Protein AF-0000000084432806 (afdb_homodimer)

Nearest PDB structures (foldseek):
  7f36-assembly1_D  TM=8.758E-01  e=1.138E-11  Salmonella enterica subsp. enterica serovar Typhimurium str. LT2
  6gtq-assembly2_B  TM=8.661E-01  e=9.251E-10  Escherichia coli
  6g96-assembly1_B  TM=8.766E-01  e=1.642E-09  Salmonella enterica subsp. enterica serovar Typhimurium
  7ak8-assembly1_B  TM=8.356E-01  e=1.120E-09  Salmonella enterica subsp. enterica serovar Typhimurium
  7ak8-assembly1_A  TM=8.455E-01  e=6.261E-09  Salmonella enterica subsp. enterica serovar Typhimurium

Organism: NCBI:txid230361

Foldseek 3Di:
DVQVVLLVAKDKDWDDPPDDLPPFDQPDPVQSCCVVPPQHVCVVVVNWTKMFIDDPNDGFKMWIKDKDKDACVLQPDPPPDPDRMFTAMEGEDIGGGNVCPPVCNRVSVVVVVVVVVVVVCVVDPHQFYAYDVVPVPAQCRVPPVGHRRRRPDPDD/DVQVVLLVAKDKDWDDPPDDLPPFDQPDPVQSCCVVPPQHVCVVVVNWTKMFIDDPNDGFKMWIKDWDKDACVLQPDDPPDPDRMFTAMEGEDIGGGNVCPPVCNRVSVVVVVVVVVVVVCVVDPHQFYHYDVVPVPPQCRVPPVRDRRPRPDPDD

pLDDT: mean 79.5, std 22.63, range [20.7, 98.44]

Solvent-accessible surface area (backbone atoms only — not comparable to full-atom values): 17040 Å² total; per-residue (Å²): 119,72,50,63,56,44,72,75,59,50,46,78,40,73,66,54,94,80,61,82,59,82,84,53,47,48,85,43,67,70,58,40,47,33,61,74,67,39,39,64,58,36,31,74,62,16,50,25,25,43,34,37,30,31,46,95,94,33,62,48,28,37,37,24,29,19,29,20,56,43,50,41,85,54,27,81,61,84,67,82,54,95,53,59,64,42,16,13,34,26,41,64,43,61,50,46,18,50,91,53,58,95,57,57,49,64,60,54,50,50,52,51,48,52,51,52,50,55,59,50,29,73,69,24,4,36,40,37,46,42,50,40,74,86,27,79,55,70,43,58,13,58,27,75,102,22,75,40,52,62,66,78,74,77,74,125,118,73,50,63,56,43,72,75,60,48,47,78,41,73,66,54,93,81,61,82,60,80,85,53,46,47,83,43,68,71,59,42,47,33,60,74,67,40,40,64,57,36,30,75,62,16,50,26,25,40,35,36,29,29,45,94,93,32,64,49,28,37,37,24,27,19,29,20,56,43,50,40,84,50,23,80,63,86,68,83,56,94,54,59,63,44,18,13,34,26,40,64,44,58,48,47,18,51,91,54,59,93,59,58,49,64,60,54,51,49,52,51,49,52,51,53,50,54,58,50,29,72,68,24,4,36,41,41,59,43,59,40,74,84,28,80,59,68,67,58,27,67,40,66,106,26,78,45,60,66,65,77,75,77,75,125

Sequence (312 aa):
MPIEKIKNEYTIDKLDEKSNLDDFSCGLDDMDEFLKHDALNQQNEKLSVTYLVKYNNEIIGFFSLLSDKIELKDIEDEYDLPYSVCPAMKIGRFAVNNKYRSLGLGNLLLDNICYQIKKISEIHGIRFITVDAYCNVRGFYYKNEFKHFKVRNKKNMPIEKIKNEYTIDKLDEKSNLDDFSCGLDDMDEFLKHDALNQQNEKLSVTYLVKYNNEIIGFFSLLSDKIELKDIEDEYDLPYSVCPAMKIGRFAVNNKYRSLGLGNLLLDNICYQIKKISEIHGIRFITVDAYCNVRGFYYKNEFKHFKVRNKKN

Secondary structure (DSSP, 8-state):
-HHHHHHHH-EEEE--TT---TT---S-HHHHHIIIIIHHHHHHTTS-EEEEEEETTEEEEEEEEEEEEEEGGGS-S----S-SEEEEEEEEEEEE-GGGTTSSHHHHHHHHHHHHHHHHTTTSB--EEEE-TTS-S------SSS----------/-HHHHHHHH-EEEE--TT---TT---S-HHHHHIIIIIHHHHHHTTS-EEEEEEETTEEEEEEEEEEEEEEGGGS-S----S-SEEEEEEEEEEEE-GGGTTSSHHHHHHHHHHHHHHHHTTTSB--EEEE-TTS-S------SSS----------

Structure (mmCIF, N/CA/C/O backbone):
data_AF-0000000084432806-model_v1
#
loop_
_entity.id
_entity.type
_entity.pdbx_description
1 polymer 'Acetyltransferase GNAT family'
#
loop_
_atom_site.group_PDB
_atom_site.id
_atom_site.type_symbol
_atom_site.label_atom_id
_atom_site.label_alt_id
_atom_site.label_comp_id
_atom_site.label_asym_id
_atom_site.label_entity_id
_atom_site.label_seq_id
_atom_site.pdbx_PDB_ins_code
_atom_site.Cartn_x
_atom_site.Cartn_y
_atom_site.Cartn_z
_atom_site.occupancy
_atom_site.B_iso_or_equiv
_atom_site.auth_seq_id
_atom_site.auth_comp_id
_atom_site.auth_asym_id
_atom_site.auth_atom_id
_atom_site.pdbx_PDB_model_num
ATOM 1 N N . MET A 1 1 ? -11.617 -33.5 -0.097 1 57 1 MET A N 1
ATOM 2 C CA . MET A 1 1 ? -10.766 -33.938 1.004 1 57 1 MET A CA 1
ATOM 3 C C . MET A 1 1 ? -9.484 -33.125 1.061 1 57 1 MET A C 1
ATOM 5 O O . MET A 1 1 ? -9.07 -32.688 2.135 1 57 1 MET A O 1
ATOM 9 N N . PRO A 1 2 ? -8.602 -33.031 -0.056 1 74.81 2 PRO A N 1
ATOM 10 C CA . PRO A 1 2 ? -7.242 -32.5 0.028 1 74.81 2 PRO A CA 1
ATOM 11 C C . PRO A 1 2 ? -7.215 -30.984 0.252 1 74.81 2 PRO A C 1
ATOM 13 O O . PRO A 1 2 ? -6.395 -30.5 1.031 1 74.81 2 PRO A O 1
ATOM 16 N N . ILE A 1 3 ? -8.312 -30.391 -0.021 1 80.88 3 ILE A N 1
ATOM 17 C CA . ILE A 1 3 ? -8.273 -28.938 0.039 1 80.88 3 ILE A CA 1
ATOM 18 C C . ILE A 1 3 ? -8.508 -28.469 1.476 1 80.88 3 ILE A C 1
ATOM 20 O O . ILE A 1 3 ? -7.926 -27.469 1.913 1 80.88 3 ILE A O 1
ATOM 24 N N . GLU A 1 4 ? -9.289 -29.203 2.195 1 83.12 4 GLU A N 1
ATOM 25 C CA . GLU A 1 4 ? -9.562 -28.859 3.586 1 83.12 4 GLU A CA 1
ATOM 26 C C . GLU A 1 4 ? -8.312 -28.969 4.445 1 83.12 4 GLU A C 1
ATOM 28 O O . GLU A 1 4 ? -8.078 -28.141 5.332 1 83.12 4 GLU A O 1
ATOM 33 N N . LYS A 1 5 ? -7.602 -30.016 4.164 1 85.44 5 LYS A N 1
ATOM 34 C CA . LYS A 1 5 ? -6.352 -30.188 4.902 1 85.44 5 LYS A CA 1
ATOM 35 C C . LYS A 1 5 ? -5.355 -29.078 4.57 1 85.44 5 LYS A C 1
ATOM 37 O O . LYS A 1 5 ? -4.688 -28.562 5.461 1 85.44 5 LYS A O 1
ATOM 42 N N . ILE A 1 6 ? -5.328 -28.766 3.336 1 88.81 6 ILE A N 1
ATOM 43 C CA . ILE A 1 6 ? -4.426 -27.719 2.893 1 88.81 6 ILE A CA 1
ATOM 44 C C . ILE A 1 6 ? -4.82 -26.391 3.545 1 88.81 6 ILE A C 1
ATOM 46 O O . ILE A 1 6 ? -3.963 -25.656 4.047 1 88.81 6 ILE A O 1
ATOM 50 N N . LYS A 1 7 ? -6.109 -26.141 3.611 1 86.88 7 LYS A N 1
ATOM 51 C CA . LYS A 1 7 ? -6.656 -24.891 4.137 1 86.88 7 LYS A CA 1
ATOM 52 C C . LYS A 1 7 ? -6.18 -24.641 5.566 1 86.88 7 LYS A C 1
ATOM 54 O O . LYS A 1 7 ? -5.93 -23.5 5.953 1 86.88 7 LYS A O 1
ATOM 59 N N . ASN A 1 8 ? -5.918 -25.656 6.234 1 89.56 8 ASN A N 1
ATOM 60 C CA . ASN A 1 8 ? -5.621 -25.516 7.656 1 89.56 8 ASN A CA 1
ATOM 61 C C . ASN A 1 8 ? -4.125 -25.625 7.93 1 89.56 8 ASN A C 1
ATOM 63 O O . ASN A 1 8 ? -3.672 -25.344 9.039 1 89.56 8 ASN A O 1
ATOM 67 N N . GLU A 1 9 ? -3.359 -25.938 6.902 1 92.19 9 GLU A N 1
ATOM 68 C CA . GLU A 1 9 ? -1.969 -26.266 7.207 1 92.19 9 GLU A CA 1
ATOM 69 C C . GLU A 1 9 ? -1.009 -25.469 6.332 1 92.19 9 GLU A C 1
ATOM 71 O O . GLU A 1 9 ? 0.201 -25.469 6.562 1 92.19 9 GLU A O 1
ATOM 76 N N . TYR A 1 10 ? -1.477 -24.797 5.363 1 93.44 10 TYR A N 1
ATOM 77 C CA . TYR A 1 10 ? -0.552 -24.094 4.484 1 93.44 10 TYR A CA 1
ATOM 78 C C . TYR A 1 10 ? 0.046 -22.875 5.188 1 93.44 10 TYR A C 1
ATOM 80 O O . TYR A 1 10 ? -0.507 -22.391 6.176 1 93.44 10 TYR A O 1
ATOM 88 N N . THR A 1 11 ? 1.208 -22.469 4.777 1 95.38 11 THR A N 1
ATOM 89 C CA . THR A 1 11 ? 1.895 -21.281 5.273 1 95.38 11 THR A CA 1
ATOM 90 C C . THR A 1 11 ? 2.215 -20.328 4.125 1 95.38 11 THR A C 1
ATOM 92 O O . THR A 1 11 ? 2.248 -20.734 2.963 1 95.38 11 THR A O 1
ATOM 95 N N . ILE A 1 12 ? 2.365 -19.094 4.406 1 96.19 12 ILE A N 1
ATOM 96 C CA . ILE A 1 12 ? 2.74 -18.062 3.445 1 96.19 12 ILE A CA 1
ATOM 97 C C . ILE A 1 12 ? 4.047 -17.406 3.879 1 96.19 12 ILE A C 1
ATOM 99 O O . ILE A 1 12 ? 4.145 -16.875 4.988 1 96.19 12 ILE A O 1
ATOM 103 N N . ASP A 1 13 ? 5.023 -17.469 2.959 1 96.62 13 ASP A N 1
ATOM 104 C CA . ASP A 1 13 ? 6.336 -16.891 3.244 1 96.62 13 ASP A CA 1
ATOM 105 C C . ASP A 1 13 ? 6.754 -15.914 2.15 1 96.62 13 ASP A C 1
ATOM 107 O O . ASP A 1 13 ? 6.531 -16.172 0.965 1 96.62 13 ASP A O 1
ATOM 111 N N . LYS A 1 14 ? 7.398 -14.883 2.625 1 97.88 14 LYS A N 1
ATOM 112 C CA . LYS A 1 14 ? 7.977 -13.945 1.666 1 97.88 14 LYS A CA 1
ATOM 113 C C . LYS A 1 14 ? 9.133 -14.586 0.898 1 97.88 14 LYS A C 1
ATOM 115 O O . LYS A 1 14 ? 9.961 -15.281 1.485 1 97.88 14 LYS A O 1
ATOM 120 N N . LEU A 1 15 ? 9.141 -14.375 -0.378 1 98.44 15 LEU A N 1
ATOM 121 C CA . LEU A 1 15 ? 10.234 -14.852 -1.219 1 98.44 15 LEU A CA 1
ATOM 122 C C . LEU A 1 15 ? 11.562 -14.273 -0.757 1 98.44 15 LEU A C 1
ATOM 124 O O . LEU A 1 15 ? 11.648 -13.086 -0.432 1 98.44 15 LEU A O 1
ATOM 128 N N . ASP A 1 16 ? 12.531 -15.125 -0.66 1 97.44 16 ASP A N 1
ATOM 129 C CA . ASP A 1 16 ? 13.867 -14.656 -0.319 1 97.44 16 ASP A CA 1
ATOM 130 C C . ASP A 1 16 ? 14.938 -15.422 -1.096 1 97.44 16 ASP A C 1
ATOM 132 O O . ASP A 1 16 ? 14.609 -16.266 -1.932 1 97.44 16 ASP A O 1
ATOM 136 N N . GLU A 1 17 ? 16.141 -15.086 -0.901 1 95.69 17 GLU A N 1
ATOM 137 C CA . GLU A 1 17 ? 17.266 -15.641 -1.656 1 95.69 17 GLU A CA 1
ATOM 138 C C . GLU A 1 17 ? 17.422 -17.141 -1.382 1 95.69 17 GLU A C 1
ATOM 140 O O . GLU A 1 17 ? 17.984 -17.859 -2.201 1 95.69 17 GLU A O 1
ATOM 145 N N . LYS A 1 18 ? 16.938 -17.641 -0.326 1 94.69 18 LYS A N 1
ATOM 146 C CA . LYS A 1 18 ? 17.109 -19.031 0.083 1 94.69 18 LYS A CA 1
ATOM 147 C C . LYS A 1 18 ? 15.953 -19.906 -0.389 1 94.69 18 LYS A C 1
ATOM 149 O O . LYS A 1 18 ? 15.992 -21.125 -0.244 1 94.69 18 LYS A O 1
ATOM 154 N N . SER A 1 19 ? 14.953 -19.281 -0.909 1 95.94 19 SER A N 1
ATOM 155 C CA . SER A 1 19 ? 13.781 -20.031 -1.358 1 95.94 19 SER A CA 1
ATOM 156 C C . SER A 1 19 ? 14.141 -20.984 -2.494 1 95.94 19 SER A C 1
ATOM 158 O O . SER A 1 19 ? 14.797 -20.578 -3.463 1 95.94 19 SER A O 1
ATOM 160 N N . ASN A 1 20 ? 13.844 -22.234 -2.361 1 94.56 20 ASN A N 1
ATOM 161 C CA . ASN A 1 20 ? 14.039 -23.219 -3.422 1 94.56 20 ASN A CA 1
ATOM 162 C C . ASN A 1 20 ? 12.844 -23.281 -4.371 1 94.56 20 ASN A C 1
ATOM 164 O O . ASN A 1 20 ? 11.805 -23.828 -4.027 1 94.56 20 ASN A O 1
ATOM 168 N N . LEU A 1 21 ? 13.008 -22.797 -5.551 1 96.81 21 LEU A N 1
ATOM 169 C CA . LEU A 1 21 ? 11.906 -22.625 -6.492 1 96.81 21 LEU A CA 1
ATOM 170 C C . LEU A 1 21 ? 11.961 -23.672 -7.59 1 96.81 21 LEU A C 1
ATOM 172 O O . LEU A 1 21 ? 11.109 -23.688 -8.484 1 96.81 21 LEU A O 1
ATOM 176 N N . ASP A 1 22 ? 12.883 -24.594 -7.535 1 92.5 22 ASP A N 1
ATOM 177 C CA . ASP A 1 22 ? 13.188 -25.5 -8.633 1 92.5 22 ASP A CA 1
ATOM 178 C C . ASP A 1 22 ? 12.016 -26.438 -8.922 1 92.5 22 ASP A C 1
ATOM 180 O O . ASP A 1 22 ? 11.719 -26.734 -10.078 1 92.5 22 ASP A O 1
ATOM 184 N N . ASP A 1 23 ? 11.336 -26.828 -7.906 1 94.06 23 ASP A N 1
ATOM 185 C CA . ASP A 1 23 ? 10.305 -27.844 -8.062 1 94.06 23 ASP A CA 1
ATOM 186 C C . ASP A 1 23 ? 8.953 -27.234 -8.398 1 94.06 23 ASP A C 1
ATOM 188 O O . ASP A 1 23 ? 7.98 -27.938 -8.641 1 94.06 23 ASP A O 1
ATOM 192 N N . PHE A 1 24 ? 8.891 -25.969 -8.391 1 96.5 24 PHE A N 1
ATOM 193 C CA . PHE A 1 24 ? 7.613 -25.312 -8.664 1 96.5 24 PHE A CA 1
ATOM 194 C C . PHE A 1 24 ? 7.398 -25.156 -10.164 1 96.5 24 PHE A C 1
ATOM 196 O O . PHE A 1 24 ? 8.305 -24.766 -10.891 1 96.5 24 PHE A O 1
ATOM 203 N N . SER A 1 25 ? 6.18 -25.5 -10.586 1 95.62 25 SER A N 1
ATOM 204 C CA . SER A 1 25 ? 5.707 -25.188 -11.93 1 95.62 25 SER A CA 1
ATOM 205 C C . SER A 1 25 ? 4.188 -25.047 -11.961 1 95.62 25 SER A C 1
ATOM 207 O O . SER A 1 25 ? 3.475 -25.875 -11.391 1 95.62 25 SER A O 1
ATOM 209 N N . CYS A 1 26 ? 3.715 -23.969 -12.555 1 93.06 26 CYS A N 1
ATOM 210 C CA . CYS A 1 26 ? 2.273 -23.797 -12.688 1 93.06 26 CYS A CA 1
ATOM 211 C C . CYS A 1 26 ? 1.812 -24.125 -14.102 1 93.06 26 CYS A C 1
ATOM 213 O O . CYS A 1 26 ? 0.624 -24.016 -14.414 1 93.06 26 CYS A O 1
ATOM 215 N N . GLY A 1 27 ? 2.711 -24.453 -14.984 1 91.25 27 GLY A N 1
ATOM 216 C CA . GLY A 1 27 ? 2.355 -24.844 -16.328 1 91.25 27 GLY A CA 1
ATOM 217 C C . GLY A 1 27 ? 2.383 -23.688 -17.312 1 91.25 27 GLY A C 1
ATOM 218 O O . GLY A 1 27 ? 2.188 -23.891 -18.516 1 91.25 27 GLY A O 1
ATOM 219 N N . LEU A 1 28 ? 2.527 -22.469 -16.891 1 89 28 LEU A N 1
ATOM 220 C CA . LEU A 1 28 ? 2.68 -21.297 -17.734 1 89 28 LEU A CA 1
ATOM 221 C C . LEU A 1 28 ? 4.117 -20.781 -17.703 1 89 28 LEU A C 1
ATOM 223 O O . LEU A 1 28 ? 4.617 -20.375 -16.656 1 89 28 LEU A O 1
ATOM 227 N N . ASP A 1 29 ? 4.75 -20.766 -18.875 1 91.69 29 ASP A N 1
ATOM 228 C CA . ASP A 1 29 ? 6.172 -20.453 -18.984 1 91.69 29 ASP A CA 1
ATOM 229 C C . ASP A 1 29 ? 6.465 -19.062 -18.422 1 91.69 29 ASP A C 1
ATOM 231 O O . ASP A 1 29 ? 7.434 -18.875 -17.672 1 91.69 29 ASP A O 1
ATOM 235 N N . ASP A 1 30 ? 5.652 -18.094 -18.781 1 91.19 30 ASP A N 1
ATOM 236 C CA . ASP A 1 30 ? 5.887 -16.719 -18.359 1 91.19 30 ASP A CA 1
ATOM 237 C C . ASP A 1 30 ? 5.828 -16.609 -16.828 1 91.19 30 ASP A C 1
ATOM 239 O O . ASP A 1 30 ? 6.645 -15.906 -16.234 1 91.19 30 ASP A O 1
ATOM 243 N N . MET A 1 31 ? 4.961 -17.328 -16.219 1 92.44 31 MET A N 1
ATOM 244 C CA . MET A 1 31 ? 4.797 -17.281 -14.766 1 92.44 31 MET A CA 1
ATOM 245 C C . MET A 1 31 ? 5.934 -18.016 -14.062 1 92.44 31 MET A C 1
ATOM 247 O O . MET A 1 31 ? 6.457 -17.547 -13.055 1 92.44 31 MET A O 1
ATOM 251 N N . ASP A 1 32 ? 6.207 -19.141 -14.68 1 95.19 32 ASP A N 1
ATOM 252 C CA . ASP A 1 32 ? 7.316 -19.906 -14.109 1 95.19 32 ASP A CA 1
ATOM 253 C C . ASP A 1 32 ? 8.625 -19.125 -14.203 1 95.19 32 ASP A C 1
ATOM 255 O O . ASP A 1 32 ? 9.398 -19.078 -13.242 1 95.19 32 ASP A O 1
ATOM 259 N N . GLU A 1 33 ? 8.828 -18.547 -15.352 1 95.44 33 GLU A N 1
ATOM 260 C CA . GLU A 1 33 ? 10.039 -17.75 -15.555 1 95.44 33 GLU A CA 1
ATOM 261 C C . GLU A 1 33 ? 10.055 -16.531 -14.633 1 95.44 33 GLU A C 1
ATOM 263 O O . GLU A 1 33 ? 11.109 -16.172 -14.094 1 95.44 33 GLU A O 1
ATOM 268 N N . PHE A 1 34 ? 8.945 -15.914 -14.469 1 95.12 34 PHE A N 1
ATOM 269 C CA . PHE A 1 34 ? 8.844 -14.781 -13.555 1 95.12 34 PHE A CA 1
ATOM 270 C C . PHE A 1 34 ? 9.305 -15.172 -12.156 1 95.12 34 PHE A C 1
ATOM 272 O O . PHE A 1 34 ? 10.172 -14.516 -11.57 1 95.12 34 PHE A O 1
ATOM 279 N N . LEU A 1 35 ? 8.703 -16.203 -11.625 1 97.06 35 LEU A N 1
ATOM 280 C CA . LEU A 1 35 ? 8.992 -16.609 -10.25 1 97.06 35 LEU A CA 1
ATOM 281 C C 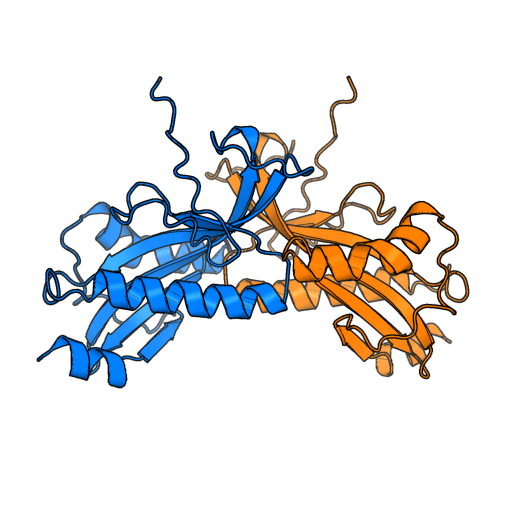. LEU A 1 35 ? 10.477 -16.938 -10.078 1 97.06 35 LEU A C 1
ATOM 283 O O . LEU A 1 35 ? 11.109 -16.5 -9.125 1 97.06 35 LEU A O 1
ATOM 287 N N . LYS A 1 36 ? 11.039 -17.641 -11.047 1 97 36 LYS A N 1
ATOM 288 C CA . LYS A 1 36 ? 12.391 -18.203 -10.914 1 97 36 LYS A CA 1
ATOM 289 C C . LYS A 1 36 ? 13.445 -17.141 -11.227 1 97 36 LYS A C 1
ATOM 291 O O . LYS A 1 36 ? 14.539 -17.156 -10.648 1 97 36 LYS A O 1
ATOM 296 N N . HIS A 1 37 ? 13.078 -16.125 -12.039 1 96.38 37 HIS A N 1
ATOM 297 C CA . HIS A 1 37 ? 14.156 -15.289 -12.547 1 96.38 37 HIS A CA 1
ATOM 298 C C . HIS A 1 37 ? 13.883 -13.812 -12.281 1 96.38 37 HIS A C 1
ATOM 300 O O . HIS A 1 37 ? 14.812 -13.016 -12.156 1 96.38 37 HIS A O 1
ATOM 306 N N . ASP A 1 38 ? 12.656 -13.406 -12.172 1 96.69 38 ASP A N 1
ATOM 307 C CA . ASP A 1 38 ? 12.352 -11.977 -12.164 1 96.69 38 ASP A CA 1
ATOM 308 C C . ASP A 1 38 ? 11.844 -11.539 -10.789 1 96.69 38 ASP A C 1
ATOM 310 O O . ASP A 1 38 ? 12.086 -10.406 -10.367 1 96.69 38 ASP A O 1
ATOM 314 N N . ALA A 1 39 ? 11.164 -12.422 -10.062 1 97.56 39 ALA A N 1
ATOM 315 C CA . ALA A 1 39 ? 10.398 -12.07 -8.875 1 97.56 39 ALA A CA 1
ATOM 316 C C . ALA A 1 39 ? 11.297 -11.453 -7.805 1 97.56 39 ALA A C 1
ATOM 318 O O . ALA A 1 39 ? 10.977 -10.398 -7.246 1 97.56 39 ALA A O 1
ATOM 319 N N . LEU A 1 40 ? 12.414 -12.117 -7.52 1 97.88 40 LEU A N 1
ATOM 320 C CA . LEU A 1 40 ? 13.305 -11.633 -6.465 1 97.88 40 LEU A CA 1
ATOM 321 C C . LEU A 1 40 ? 13.898 -10.281 -6.832 1 97.88 40 LEU A C 1
ATOM 323 O O . LEU A 1 40 ? 14.008 -9.391 -5.984 1 97.88 40 LEU A O 1
ATOM 327 N N . ASN A 1 41 ? 14.305 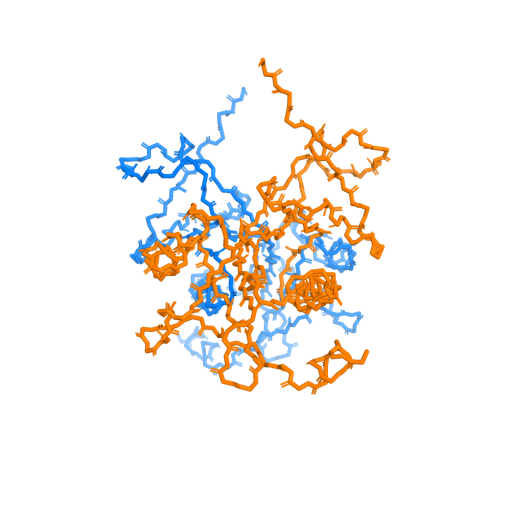-10.148 -8.094 1 96.06 41 ASN A N 1
ATOM 328 C CA . ASN A 1 41 ? 14.852 -8.883 -8.555 1 96.06 41 ASN A CA 1
ATOM 329 C C . ASN A 1 41 ? 13.828 -7.758 -8.453 1 96.06 41 ASN A C 1
ATOM 331 O O . ASN A 1 41 ? 14.141 -6.664 -7.977 1 96.06 41 ASN A O 1
ATOM 335 N N . GLN A 1 42 ? 12.594 -8.023 -8.922 1 95.19 42 GLN A N 1
ATOM 336 C CA . GLN A 1 42 ? 11.531 -7.023 -8.828 1 95.19 42 GLN A CA 1
ATOM 337 C C . GLN A 1 42 ? 11.25 -6.66 -7.371 1 95.19 42 GLN A C 1
ATOM 339 O O . GLN A 1 42 ? 10.984 -5.5 -7.055 1 95.19 42 GLN A O 1
ATOM 344 N N . GLN A 1 43 ? 11.305 -7.652 -6.488 1 97.12 43 GLN A N 1
ATOM 345 C CA . GLN A 1 43 ? 11.117 -7.434 -5.059 1 97.12 43 GLN A CA 1
ATOM 346 C C . GLN A 1 43 ? 12.219 -6.531 -4.496 1 97.12 43 GLN A C 1
ATOM 348 O O . GLN A 1 43 ? 11.938 -5.602 -3.736 1 97.12 43 GLN A O 1
ATOM 353 N N . ASN A 1 44 ? 13.438 -6.77 -4.902 1 94.38 44 ASN A N 1
ATOM 354 C CA . ASN A 1 44 ? 14.57 -5.969 -4.449 1 94.38 44 ASN A CA 1
ATOM 355 C C . ASN A 1 44 ? 14.477 -4.527 -4.945 1 94.38 44 ASN A C 1
ATOM 357 O O . ASN A 1 44 ? 14.938 -3.604 -4.273 1 94.38 44 ASN A O 1
ATOM 361 N N . GLU A 1 45 ? 13.891 -4.383 -6.09 1 91 45 GLU A N 1
ATOM 362 C CA . GLU A 1 45 ? 13.695 -3.053 -6.656 1 91 45 GLU A CA 1
ATOM 363 C C . GLU A 1 45 ? 12.422 -2.408 -6.125 1 91 45 GLU A C 1
ATOM 365 O O . GLU A 1 45 ? 12.031 -1.326 -6.57 1 91 45 GLU A O 1
ATOM 370 N N . LYS A 1 46 ? 11.688 -3.057 -5.273 1 93.94 46 LYS A N 1
ATOM 371 C CA . LYS A 1 46 ? 10.484 -2.57 -4.598 1 93.94 46 LYS A CA 1
ATOM 372 C C . LYS A 1 46 ? 9.336 -2.389 -5.582 1 93.94 46 LYS A C 1
ATOM 374 O O . LYS A 1 46 ? 8.461 -1.549 -5.367 1 93.94 46 LYS A O 1
ATOM 379 N N . LEU A 1 47 ? 9.414 -3.166 -6.656 1 93.31 47 LEU A N 1
ATOM 380 C CA . LEU A 1 47 ? 8.352 -3.111 -7.66 1 93.31 47 LEU A CA 1
ATOM 381 C C . LEU A 1 47 ? 7.18 -4.004 -7.262 1 93.31 47 LEU A C 1
ATOM 383 O O . LEU A 1 47 ? 6.023 -3.664 -7.512 1 93.31 47 LEU A O 1
ATOM 387 N N . SER A 1 48 ? 7.48 -5.051 -6.68 1 95.94 48 SER A N 1
ATOM 388 C CA . SER A 1 48 ? 6.512 -5.996 -6.125 1 95.94 48 SER A CA 1
ATOM 389 C C . SER A 1 48 ? 7.145 -6.859 -5.039 1 95.94 48 SER A C 1
ATOM 391 O O . SER A 1 48 ? 8.367 -6.938 -4.934 1 95.94 48 SER A O 1
ATOM 393 N N . VAL A 1 49 ? 6.328 -7.336 -4.164 1 98 49 VAL A N 1
ATOM 394 C CA . VAL A 1 49 ? 6.777 -8.328 -3.199 1 98 49 VAL A CA 1
ATOM 395 C C . VAL A 1 49 ? 6.074 -9.664 -3.463 1 98 49 VAL A C 1
ATOM 397 O O . VAL A 1 49 ? 4.852 -9.703 -3.615 1 98 49 VAL A O 1
ATOM 400 N N . THR A 1 50 ? 6.863 -10.711 -3.541 1 98.25 50 THR A N 1
ATOM 401 C CA . THR A 1 50 ? 6.336 -12.023 -3.902 1 98.25 50 THR A CA 1
ATOM 402 C C . THR A 1 50 ? 6.266 -12.938 -2.68 1 98.25 50 THR A C 1
ATOM 404 O O . THR A 1 50 ? 7.203 -12.984 -1.878 1 98.25 50 THR A O 1
ATOM 407 N N . TYR A 1 51 ? 5.156 -13.625 -2.529 1 98.12 51 TYR A N 1
ATOM 408 C CA . TYR A 1 51 ? 4.922 -14.57 -1.445 1 98.12 51 TYR A CA 1
ATOM 409 C C . TYR A 1 51 ? 4.746 -15.984 -1.984 1 98.12 51 TYR A C 1
ATOM 411 O O . TYR A 1 51 ? 4.117 -16.188 -3.027 1 98.12 51 TYR A O 1
ATOM 419 N N . LEU A 1 52 ? 5.316 -16.922 -1.236 1 97.94 52 LEU A N 1
ATOM 420 C CA . LEU A 1 52 ? 5.195 -18.344 -1.548 1 97.94 52 LEU A CA 1
ATOM 421 C C . LEU A 1 52 ? 4.191 -19.031 -0.619 1 97.94 52 LEU A C 1
ATOM 423 O O . LEU A 1 52 ? 4.227 -18.812 0.596 1 97.94 52 LEU A O 1
ATOM 427 N N . VAL A 1 53 ? 3.311 -19.719 -1.218 1 96.25 53 VAL A N 1
ATOM 428 C CA . VAL A 1 53 ? 2.389 -20.547 -0.457 1 96.25 53 VAL A CA 1
ATOM 429 C C . VAL A 1 53 ? 2.932 -21.969 -0.374 1 96.25 53 VAL A C 1
ATOM 431 O O . VAL A 1 53 ? 3.176 -22.609 -1.4 1 96.25 53 VAL A O 1
ATOM 434 N N . LYS A 1 54 ? 3.033 -22.469 0.847 1 96.62 54 LYS A N 1
ATOM 435 C CA . LYS A 1 54 ? 3.674 -23.766 1.024 1 96.62 54 LYS A CA 1
ATOM 436 C C . LYS A 1 54 ? 2.775 -24.719 1.803 1 96.62 54 LYS A C 1
ATOM 438 O O . LYS A 1 54 ? 2.049 -24.297 2.707 1 96.62 54 LYS A O 1
ATOM 443 N N . TYR A 1 55 ? 2.793 -25.875 1.372 1 94.25 55 TYR A N 1
ATOM 444 C CA . TYR A 1 55 ? 2.133 -27 2.031 1 94.25 55 TYR A CA 1
ATOM 445 C C . TYR A 1 55 ? 3.023 -28.234 2.033 1 94.25 55 TYR A C 1
ATOM 447 O O . TYR A 1 55 ? 3.492 -28.672 0.98 1 94.25 55 TYR A O 1
ATOM 455 N N . ASN A 1 56 ? 3.273 -28.812 3.219 1 91.62 56 ASN A N 1
ATOM 456 C CA . ASN A 1 56 ? 4.164 -29.969 3.346 1 91.62 56 ASN A CA 1
ATOM 457 C C . ASN A 1 56 ? 5.504 -29.719 2.658 1 91.62 56 ASN A C 1
ATOM 459 O O . ASN A 1 56 ? 5.973 -30.562 1.887 1 91.62 56 ASN A O 1
ATOM 463 N N . ASN A 1 57 ? 6.129 -28.484 2.842 1 90.5 57 ASN A N 1
ATOM 464 C 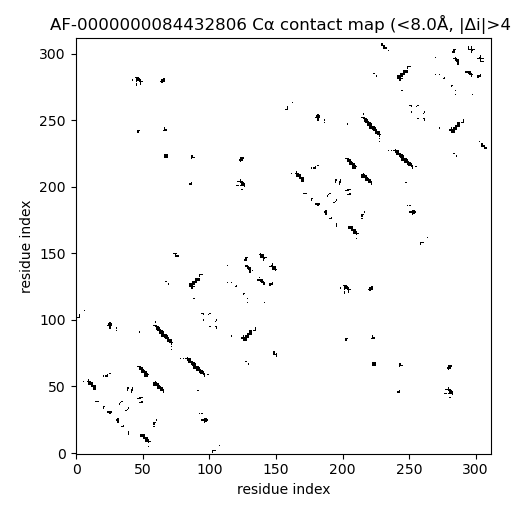CA . ASN A 1 57 ? 7.441 -28.047 2.369 1 90.5 57 ASN A CA 1
ATOM 465 C C . ASN A 1 57 ? 7.48 -27.953 0.847 1 90.5 57 ASN A C 1
ATOM 467 O O . ASN A 1 57 ? 8.562 -27.938 0.251 1 90.5 57 ASN A O 1
ATOM 471 N N . GLU A 1 58 ? 6.34 -28.016 0.326 1 94.44 58 GLU A N 1
ATOM 472 C CA . GLU A 1 58 ? 6.215 -27.812 -1.114 1 94.44 58 GLU A CA 1
ATOM 473 C C . GLU A 1 58 ? 5.523 -26.484 -1.428 1 94.44 58 GLU A C 1
ATOM 475 O O . GLU A 1 58 ? 4.562 -26.109 -0.755 1 94.44 58 GLU A O 1
ATOM 480 N N . ILE A 1 59 ? 6.039 -25.844 -2.463 1 96.94 59 ILE A N 1
ATOM 481 C CA . ILE A 1 59 ? 5.395 -24.625 -2.906 1 96.94 59 ILE A CA 1
ATOM 482 C C . ILE A 1 59 ? 4.156 -24.953 -3.734 1 96.94 59 ILE A C 1
ATOM 484 O O . ILE A 1 59 ? 4.266 -25.516 -4.824 1 96.94 59 ILE A O 1
ATOM 488 N N . ILE A 1 60 ? 2.998 -24.594 -3.26 1 95.06 60 ILE A N 1
ATOM 489 C CA . ILE A 1 60 ? 1.763 -24.969 -3.938 1 95.06 60 ILE A CA 1
ATOM 490 C C . ILE A 1 60 ? 1.191 -23.766 -4.688 1 95.06 60 ILE A C 1
ATOM 492 O O . ILE A 1 60 ? 0.214 -23.906 -5.426 1 95.06 60 ILE A O 1
ATOM 496 N N . GLY A 1 61 ? 1.737 -22.594 -4.527 1 94.56 61 GLY A N 1
ATOM 497 C CA . GLY A 1 61 ? 1.336 -21.375 -5.223 1 94.56 61 GLY A CA 1
ATOM 498 C C . GLY A 1 61 ? 2.189 -20.188 -4.863 1 94.56 61 GLY A C 1
ATOM 499 O O . GLY A 1 61 ? 3.062 -20.266 -3.996 1 94.56 61 GLY A O 1
ATOM 500 N N . PHE A 1 62 ? 1.985 -19.156 -5.602 1 96 62 PHE A N 1
ATOM 501 C CA . PHE A 1 62 ? 2.629 -17.891 -5.246 1 96 62 PHE A CA 1
ATOM 502 C C . PHE A 1 62 ? 1.794 -16.703 -5.711 1 96 62 PHE A C 1
ATOM 504 O O . PHE A 1 62 ? 0.884 -16.859 -6.527 1 96 62 PHE A O 1
ATOM 511 N N . PHE A 1 63 ? 2.061 -15.609 -5.117 1 94.75 63 PHE A N 1
ATOM 512 C CA . PHE A 1 63 ? 1.433 -14.359 -5.547 1 94.75 63 PHE A CA 1
ATOM 513 C C . PHE A 1 63 ? 2.336 -13.172 -5.25 1 94.75 63 PHE A C 1
ATOM 515 O O . PHE A 1 63 ? 3.225 -13.258 -4.398 1 94.75 63 PHE A O 1
ATOM 522 N N . SER A 1 64 ? 2.15 -12.086 -5.949 1 96.12 64 SER A N 1
ATOM 523 C CA . SER A 1 64 ? 2.895 -10.852 -5.711 1 96.12 64 SER A CA 1
ATOM 524 C C . SER A 1 64 ? 1.951 -9.68 -5.469 1 96.12 64 SER A C 1
ATOM 526 O O . SER A 1 64 ? 0.844 -9.641 -6.008 1 96.12 64 SER A O 1
ATOM 528 N N . LEU A 1 65 ? 2.373 -8.766 -4.633 1 96.5 65 LEU A N 1
ATOM 529 C CA . LEU A 1 65 ? 1.572 -7.605 -4.262 1 96.5 65 LEU A CA 1
ATOM 530 C C . LEU A 1 65 ? 2.326 -6.312 -4.547 1 96.5 65 LEU A C 1
ATOM 532 O O . LEU A 1 65 ? 3.537 -6.234 -4.328 1 96.5 65 LEU A O 1
ATOM 536 N N . LEU A 1 66 ? 1.646 -5.348 -5.031 1 95.88 66 LEU A N 1
ATOM 537 C CA . LEU A 1 66 ? 2.207 -4.016 -5.227 1 95.88 66 LEU A CA 1
ATOM 538 C C . LEU A 1 66 ? 1.125 -2.947 -5.109 1 95.88 66 LEU A C 1
ATOM 540 O O . LEU A 1 66 ? -0.056 -3.225 -5.332 1 95.88 66 LEU A O 1
ATOM 544 N N . SER A 1 67 ? 1.537 -1.78 -4.754 1 96.31 67 SER A N 1
ATOM 545 C CA . SER A 1 67 ? 0.62 -0.648 -4.68 1 96.31 67 SER A CA 1
ATOM 546 C C . SER A 1 67 ? 0.069 -0.296 -6.059 1 96.31 67 SER A C 1
ATOM 548 O O . SER A 1 67 ? 0.769 -0.426 -7.066 1 96.31 67 SER A O 1
ATOM 550 N N . ASP A 1 68 ? -1.139 0.167 -6.074 1 92.06 68 ASP A N 1
ATOM 551 C CA . ASP A 1 68 ? -1.832 0.519 -7.309 1 92.06 68 ASP A CA 1
ATOM 552 C C . ASP A 1 68 ? -2.83 1.649 -7.078 1 92.06 68 ASP A C 1
ATOM 554 O O . ASP A 1 68 ? -3.025 2.09 -5.941 1 92.06 68 ASP A O 1
ATOM 558 N N . LYS A 1 69 ? -3.232 2.178 -8.125 1 89.69 69 LYS A N 1
ATOM 559 C CA . LYS A 1 69 ? -4.262 3.215 -8.164 1 89.69 69 LYS A CA 1
ATOM 560 C C . LYS A 1 69 ? -5.188 3.023 -9.359 1 89.69 69 LYS A C 1
ATOM 562 O O . LYS A 1 69 ? -4.734 2.664 -10.445 1 89.69 69 LYS A O 1
ATOM 567 N N . ILE A 1 70 ? -6.477 3.299 -9.102 1 83.25 70 ILE A N 1
ATOM 568 C CA . ILE A 1 70 ? -7.391 3.102 -10.227 1 83.25 70 ILE A CA 1
ATOM 569 C C . ILE A 1 70 ? -8.211 4.371 -10.453 1 83.25 70 ILE A C 1
ATOM 571 O O . ILE A 1 70 ? -8.547 5.078 -9.5 1 83.25 70 ILE A O 1
ATOM 575 N N . GLU A 1 71 ? -8.43 4.617 -11.75 1 77.5 71 GLU A N 1
ATOM 576 C CA . GLU A 1 71 ? -9.352 5.684 -12.133 1 77.5 71 GLU A CA 1
ATOM 577 C C . GLU A 1 71 ? -10.773 5.145 -12.312 1 77.5 71 GLU A C 1
ATOM 579 O O . GLU A 1 71 ? -10.977 4.141 -12.992 1 77.5 71 GLU A O 1
ATOM 584 N N . LEU A 1 72 ? -11.695 5.707 -11.555 1 68.44 72 LEU A N 1
ATOM 585 C CA . LEU A 1 72 ? -13.062 5.219 -11.555 1 68.44 72 LEU A CA 1
ATOM 586 C C . LEU A 1 72 ? -13.68 5.309 -12.945 1 68.44 72 LEU A C 1
ATOM 588 O O . LEU A 1 72 ? -14.578 4.539 -13.289 1 68.44 72 LEU A O 1
ATOM 592 N N . LYS A 1 73 ? -13.32 6.426 -13.719 1 63.09 73 LYS A N 1
ATOM 593 C CA . LYS A 1 73 ? -13.836 6.383 -15.086 1 63.09 73 LYS A CA 1
ATOM 594 C C . LYS A 1 73 ? -13.578 5.023 -15.727 1 63.09 73 LYS A C 1
ATOM 596 O O . LYS A 1 73 ? -14.258 4.641 -16.688 1 63.09 73 LYS A O 1
ATOM 601 N N . ASP A 1 74 ? -12.617 4.383 -15.25 1 55.81 74 ASP A N 1
ATOM 602 C CA . ASP A 1 74 ? -12.25 3.07 -15.781 1 55.81 74 ASP A CA 1
ATOM 603 C C . ASP A 1 74 ? -13.203 1.99 -15.281 1 55.81 74 ASP A C 1
ATOM 605 O O . ASP A 1 74 ? -13.188 0.864 -15.781 1 55.81 74 ASP A O 1
ATOM 609 N N . ILE A 1 75 ? -13.852 2.338 -14.219 1 52.81 75 ILE A N 1
ATOM 610 C CA . ILE A 1 75 ? -14.797 1.369 -13.68 1 52.81 75 ILE A CA 1
ATOM 611 C C . ILE A 1 75 ? -16.203 1.686 -14.195 1 52.81 75 ILE A C 1
ATOM 613 O O . ILE A 1 75 ? -16.688 2.811 -14.055 1 52.81 75 ILE A O 1
ATOM 617 N N . GLU A 1 76 ? -16.484 1.19 -15.359 1 47.09 76 GLU A N 1
ATOM 618 C CA . GLU A 1 76 ? -17.797 1.401 -15.977 1 47.09 76 GLU A CA 1
ATOM 619 C C . GLU A 1 76 ? -18.875 1.668 -14.93 1 47.09 76 GLU A C 1
ATOM 621 O O . GLU A 1 76 ? -19.953 2.176 -15.242 1 47.09 76 GLU A O 1
ATOM 626 N N . ASP A 1 77 ? -18.641 1.16 -13.812 1 48.38 77 ASP A N 1
ATOM 627 C CA . ASP A 1 77 ? -19.859 1.12 -13.016 1 48.38 77 ASP A CA 1
ATOM 628 C C . ASP A 1 77 ? -20.109 2.465 -12.336 1 48.38 77 ASP A C 1
ATOM 630 O O . ASP A 1 77 ? -19.203 3.291 -12.219 1 48.38 77 ASP A O 1
ATOM 634 N N . GLU A 1 78 ? -21.453 2.629 -11.883 1 45.38 78 GLU A N 1
ATOM 635 C CA . GLU A 1 78 ? -22.344 3.57 -11.211 1 45.38 78 GLU A CA 1
ATOM 636 C C . GLU A 1 78 ? -21.719 4.109 -9.93 1 45.38 78 GLU A C 1
ATOM 638 O O . GLU A 1 78 ? -22.406 4.633 -9.062 1 45.38 78 GLU A O 1
ATOM 643 N N . TYR A 1 79 ? -20.359 3.885 -9.828 1 47.97 79 TYR A N 1
ATOM 644 C CA . TYR A 1 79 ? -20.078 4.316 -8.469 1 47.97 79 TYR A CA 1
ATOM 645 C C . TYR A 1 79 ? -20.047 5.84 -8.367 1 47.97 79 TYR A C 1
ATOM 647 O O . TYR A 1 79 ? -19.5 6.512 -9.25 1 47.97 79 TYR A O 1
ATOM 655 N N . ASP A 1 80 ? -21.078 6.301 -8.07 1 50.38 80 ASP A N 1
ATOM 656 C CA . ASP A 1 80 ? -21.219 7.715 -7.734 1 50.38 80 ASP A CA 1
ATOM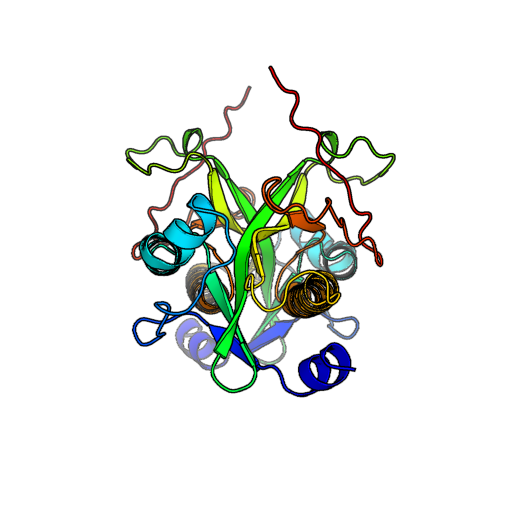 657 C C . ASP A 1 80 ? -20.188 8.133 -6.688 1 50.38 80 ASP A C 1
ATOM 659 O O . ASP A 1 80 ? -20.547 8.477 -5.559 1 50.38 80 ASP A O 1
ATOM 663 N N . LEU A 1 81 ? -18.891 7.539 -6.953 1 55.81 81 LEU A N 1
ATOM 664 C CA . LEU A 1 81 ? -17.953 8.039 -5.941 1 55.81 81 LEU A CA 1
ATOM 665 C C . LEU A 1 81 ? -17.406 9.406 -6.328 1 55.81 81 LEU A C 1
ATOM 667 O O . LEU A 1 81 ? -17.188 9.68 -7.512 1 55.81 81 LEU A O 1
ATOM 671 N N . PRO A 1 82 ? -17.469 10.219 -5.402 1 57.59 82 PRO A N 1
ATOM 672 C CA . PRO A 1 82 ? -17 11.586 -5.645 1 57.59 82 PRO A CA 1
ATOM 673 C C . PRO A 1 82 ? -15.508 11.641 -5.98 1 57.59 82 PRO A C 1
ATOM 675 O O . PRO A 1 82 ? -14.969 12.727 -6.23 1 57.59 82 PRO A O 1
ATOM 678 N N . TYR A 1 83 ? -14.883 10.359 -5.996 1 67.19 83 TYR A N 1
ATOM 679 C CA . TYR A 1 83 ? -13.453 10.43 -6.273 1 67.19 83 TYR A CA 1
ATOM 680 C C . TYR A 1 83 ? -13.133 9.828 -7.641 1 67.19 83 TYR A C 1
ATOM 682 O O . TYR A 1 83 ? -13.602 8.742 -7.977 1 67.19 83 TYR A O 1
ATOM 690 N N . SER A 1 84 ? -12.445 10.523 -8.469 1 74 84 SER A N 1
ATOM 691 C CA . SER A 1 84 ? -12.07 10.07 -9.805 1 74 84 SER A CA 1
ATOM 692 C C . SER A 1 84 ? -10.945 9.039 -9.742 1 74 84 SER A C 1
ATOM 694 O O . SER A 1 84 ? -10.852 8.164 -10.602 1 74 84 SER A O 1
ATOM 696 N N . VAL A 1 85 ? -10.133 9.125 -8.734 1 81.5 85 VAL A N 1
ATOM 697 C CA . VAL A 1 85 ? -9 8.219 -8.57 1 81.5 85 VAL A CA 1
ATOM 698 C C . VAL A 1 85 ? -9.023 7.621 -7.164 1 81.5 85 VAL A C 1
ATOM 700 O O . VAL A 1 85 ? -9.219 8.336 -6.18 1 81.5 85 VAL A O 1
ATOM 703 N N . CYS A 1 86 ? -8.898 6.246 -7.082 1 87.81 86 CYS A N 1
ATOM 704 C CA . CYS A 1 86 ? -8.953 5.574 -5.789 1 87.81 86 CYS A CA 1
ATOM 705 C C . CYS A 1 86 ? -7.707 4.723 -5.562 1 87.81 86 CYS A C 1
ATOM 707 O O . CYS A 1 86 ? -7.207 4.086 -6.492 1 87.81 86 CYS A O 1
ATOM 709 N N . PRO A 1 87 ? -7.211 4.73 -4.297 1 92.81 87 PRO A N 1
ATOM 710 C CA . PRO A 1 87 ? -6.098 3.832 -3.979 1 92.81 87 PRO A CA 1
ATOM 711 C C . PRO A 1 87 ? -6.477 2.357 -4.102 1 92.81 87 PRO A C 1
ATOM 713 O O . PRO A 1 87 ? -7.613 1.98 -3.795 1 92.81 87 PRO A O 1
ATOM 716 N N . ALA A 1 88 ? -5.547 1.577 -4.555 1 91.62 88 ALA A N 1
ATOM 717 C CA . ALA A 1 88 ? -5.781 0.15 -4.758 1 91.62 88 ALA A CA 1
ATOM 718 C C . ALA A 1 88 ? -4.512 -0.658 -4.504 1 91.62 88 ALA A C 1
ATOM 720 O O . ALA A 1 88 ? -3.432 -0.089 -4.328 1 91.62 88 ALA A O 1
ATOM 721 N N . MET A 1 89 ? -4.641 -1.822 -4.297 1 94.38 89 MET A N 1
ATOM 722 C CA . MET A 1 89 ? -3.545 -2.787 -4.273 1 94.38 89 MET A CA 1
ATOM 723 C C . MET A 1 89 ? -3.713 -3.828 -5.375 1 94.38 89 MET A C 1
ATOM 725 O O . MET A 1 89 ? -4.82 -4.32 -5.605 1 94.38 89 MET A O 1
ATOM 729 N N . LYS A 1 90 ? -2.596 -4.172 -6.027 1 92.38 90 LYS A N 1
ATOM 730 C CA . LYS A 1 90 ? -2.643 -5.086 -7.164 1 92.38 90 LYS A CA 1
ATOM 731 C C . LYS A 1 90 ? -2.037 -6.438 -6.809 1 92.38 90 LYS A C 1
ATOM 733 O O . LYS A 1 90 ? -0.972 -6.504 -6.191 1 92.38 90 LYS A O 1
ATOM 738 N N . ILE A 1 91 ? -2.818 -7.391 -7.086 1 92.25 91 ILE A N 1
ATOM 739 C CA . ILE A 1 91 ? -2.221 -8.711 -7.227 1 92.25 91 ILE A CA 1
ATOM 740 C C . ILE A 1 91 ? -1.58 -8.852 -8.609 1 92.25 91 ILE A C 1
ATOM 742 O O . ILE A 1 91 ? -2.275 -9.07 -9.602 1 92.25 91 ILE A O 1
ATOM 746 N N . GLY A 1 92 ? -0.255 -8.734 -8.656 1 91.44 92 GLY A N 1
ATOM 747 C CA . GLY A 1 92 ? 0.462 -8.664 -9.922 1 91.44 92 GLY A CA 1
ATOM 748 C C . GLY A 1 92 ? 0.589 -10.008 -10.617 1 91.44 92 GLY A C 1
ATOM 749 O O . GLY A 1 92 ? 0.47 -10.094 -11.836 1 91.44 92 GLY A O 1
ATOM 750 N N . ARG A 1 93 ? 1 -10.961 -9.914 1 91.44 93 ARG A N 1
ATOM 751 C CA . ARG A 1 93 ? 1.087 -12.336 -10.391 1 91.44 93 ARG A CA 1
ATOM 752 C C . ARG A 1 93 ? 0.492 -13.305 -9.375 1 91.44 93 ARG A C 1
ATOM 754 O O . ARG A 1 93 ? 0.603 -13.094 -8.164 1 91.44 93 ARG A O 1
ATOM 761 N N . PHE A 1 94 ? -0.188 -14.242 -9.914 1 91.25 94 PHE A N 1
ATOM 762 C CA . PHE A 1 94 ? -0.808 -15.289 -9.109 1 91.25 94 PHE A CA 1
ATOM 763 C C . PHE A 1 94 ? -0.834 -16.609 -9.867 1 91.25 94 PHE A C 1
ATOM 765 O O . PHE A 1 94 ? -1.277 -16.672 -11.016 1 91.25 94 PHE A O 1
ATOM 772 N N . ALA A 1 95 ? -0.295 -17.656 -9.172 1 91.94 95 ALA A N 1
ATOM 773 C CA . ALA A 1 95 ? -0.323 -18.953 -9.82 1 91.94 95 ALA A CA 1
ATOM 774 C C . ALA A 1 95 ? -0.384 -20.078 -8.789 1 91.94 95 ALA A C 1
ATOM 776 O O . ALA A 1 95 ? 0.114 -19.938 -7.668 1 91.94 95 ALA A O 1
ATOM 777 N N . VAL A 1 96 ? -0.993 -21.109 -9.188 1 92.56 96 VAL A N 1
ATOM 778 C CA . VAL A 1 96 ? -1.074 -22.344 -8.398 1 92.56 96 VAL A CA 1
ATOM 779 C C . VAL A 1 96 ? -0.235 -23.438 -9.047 1 92.56 96 VAL A C 1
ATOM 781 O O . VAL A 1 96 ? -0.224 -23.562 -10.273 1 92.56 96 VAL A O 1
ATOM 784 N N . ASN A 1 97 ? 0.431 -24.203 -8.148 1 94.06 97 ASN A N 1
ATOM 785 C CA . ASN A 1 97 ? 1.197 -25.344 -8.641 1 94.06 97 ASN A CA 1
ATOM 786 C C . ASN A 1 97 ? 0.327 -26.297 -9.469 1 94.06 97 ASN A C 1
ATOM 788 O O . ASN A 1 97 ? -0.792 -26.625 -9.062 1 94.06 97 ASN A O 1
ATOM 792 N N . ASN A 1 98 ? 0.854 -26.703 -10.586 1 91.38 98 ASN A N 1
ATOM 793 C CA . ASN A 1 98 ? 0.112 -27.547 -11.516 1 91.38 98 ASN A CA 1
ATOM 794 C C . ASN A 1 98 ? -0.335 -28.844 -10.852 1 91.38 98 ASN A C 1
ATOM 796 O O . ASN A 1 98 ? -1.37 -29.406 -11.219 1 91.38 98 ASN A O 1
ATOM 800 N N . LYS A 1 99 ? 0.349 -29.297 -9.883 1 89.69 99 LYS A N 1
ATOM 801 C CA . LYS A 1 99 ? 0.025 -30.516 -9.156 1 89.69 99 LYS A CA 1
ATOM 802 C C . LYS A 1 99 ? -1.241 -30.344 -8.32 1 89.69 99 LYS A C 1
ATOM 804 O O . LYS A 1 99 ? -1.869 -31.328 -7.918 1 89.69 99 LYS A O 1
ATOM 809 N N . TYR A 1 100 ? -1.574 -29.141 -8.023 1 87.44 100 TYR A N 1
ATOM 810 C CA . TYR A 1 100 ? -2.691 -28.859 -7.129 1 87.44 100 TYR A CA 1
ATOM 811 C C . TYR A 1 100 ? -3.809 -28.141 -7.863 1 87.44 100 TYR A C 1
ATOM 813 O O . TYR A 1 100 ? -4.668 -27.516 -7.238 1 87.44 100 TYR A O 1
ATOM 821 N N . ARG A 1 101 ? -3.789 -28.203 -9.125 1 77.56 101 ARG A N 1
ATOM 822 C CA . ARG A 1 101 ? -4.805 -27.516 -9.914 1 77.56 101 ARG A CA 1
ATOM 823 C C . ARG A 1 101 ? -6.16 -28.203 -9.781 1 77.56 101 ARG A C 1
ATOM 825 O O . ARG A 1 101 ? -6.234 -29.391 -9.508 1 77.56 101 ARG A O 1
ATOM 832 N N . SER A 1 102 ? -7.289 -27.469 -9.953 1 70.81 102 SER A N 1
ATOM 833 C CA . SER A 1 102 ? -8.656 -27.984 -10.023 1 70.81 102 SER A CA 1
ATOM 834 C C . SER A 1 102 ? -9.117 -28.5 -8.664 1 70.81 102 SER A C 1
ATOM 836 O O . SER A 1 102 ? -9.977 -29.391 -8.594 1 70.81 102 SER A O 1
ATOM 838 N N . LEU A 1 103 ? -8.539 -28.031 -7.637 1 71.56 103 LEU A N 1
ATOM 839 C CA . LEU A 1 103 ? -8.961 -28.453 -6.309 1 71.56 103 LEU A CA 1
ATOM 840 C C . LEU A 1 103 ? -9.609 -27.312 -5.551 1 71.56 103 LEU A C 1
ATOM 842 O O . LEU A 1 103 ? -10.023 -27.469 -4.398 1 71.56 103 LEU A O 1
ATOM 846 N N . GLY A 1 104 ? -9.797 -26.203 -6.273 1 81.12 104 GLY A N 1
ATOM 847 C CA . GLY A 1 104 ? -10.344 -25.047 -5.582 1 81.12 104 GLY A CA 1
ATOM 848 C C . GLY A 1 104 ? -9.297 -24.266 -4.809 1 81.12 104 GLY A C 1
ATOM 849 O O . GLY A 1 104 ? -9.633 -23.344 -4.051 1 81.12 104 GLY A O 1
ATOM 850 N N . LEU A 1 105 ? -8.055 -24.672 -4.965 1 84.75 105 LEU A N 1
ATOM 851 C CA . LEU A 1 105 ? -6.949 -24.062 -4.23 1 84.75 105 LEU A CA 1
ATOM 852 C C . LEU A 1 105 ? -6.773 -22.594 -4.633 1 84.75 105 LEU A C 1
ATOM 854 O O . LEU A 1 105 ? -6.484 -21.75 -3.789 1 84.75 105 LEU A O 1
ATOM 858 N N . GLY A 1 106 ? -7.043 -22.328 -5.906 1 84.31 106 GLY A N 1
ATOM 859 C CA . GLY A 1 106 ? -6.934 -20.953 -6.379 1 84.31 106 GLY A CA 1
ATOM 860 C C . GLY A 1 106 ? -7.859 -20 -5.66 1 84.31 106 GLY A C 1
ATOM 861 O O . GLY A 1 106 ? -7.426 -18.953 -5.176 1 84.31 106 GLY A O 1
ATOM 862 N N . ASN A 1 107 ? -9.078 -20.406 -5.562 1 82.5 107 ASN A N 1
ATOM 863 C CA . ASN A 1 107 ? -10.07 -19.578 -4.887 1 82.5 107 ASN A CA 1
ATOM 864 C C . ASN A 1 107 ? -9.742 -19.406 -3.406 1 82.5 107 ASN A C 1
ATOM 866 O O . ASN A 1 107 ? -9.898 -18.312 -2.85 1 82.5 107 ASN A O 1
ATOM 870 N N . LEU A 1 108 ? -9.367 -20.469 -2.832 1 83.75 108 LEU A N 1
ATOM 871 C CA . LEU A 1 108 ? -8.984 -20.438 -1.424 1 83.75 108 LEU A CA 1
ATOM 872 C C . LEU A 1 108 ? -7.832 -19.469 -1.195 1 83.75 108 LEU A C 1
ATOM 874 O O . LEU A 1 108 ? -7.875 -18.656 -0.271 1 83.75 108 LEU A O 1
ATOM 878 N N . LEU A 1 109 ? -6.859 -19.562 -2.021 1 87.56 109 LEU A N 1
ATOM 879 C CA . LEU A 1 109 ? -5.684 -18.703 -1.892 1 87.56 109 LEU A CA 1
ATOM 880 C C . LEU A 1 109 ? -6.043 -17.234 -2.16 1 87.56 109 LEU A C 1
ATOM 882 O O . LEU A 1 109 ? -5.57 -16.344 -1.459 1 87.56 109 LEU A O 1
ATOM 886 N N . LEU A 1 110 ? -6.887 -17.016 -3.127 1 85.5 110 LEU A N 1
ATOM 887 C CA . LEU A 1 110 ? -7.312 -15.656 -3.439 1 85.5 110 LEU A CA 1
ATOM 888 C C . LEU A 1 110 ? -8.078 -15.047 -2.27 1 85.5 110 LEU A C 1
ATOM 890 O O . LEU A 1 110 ? -7.891 -13.867 -1.95 1 85.5 110 LEU A O 1
ATOM 894 N N . ASP A 1 111 ? -8.914 -15.812 -1.671 1 84.12 111 ASP A N 1
ATOM 895 C CA . ASP A 1 111 ? -9.648 -15.344 -0.5 1 84.12 111 ASP A CA 1
ATOM 896 C C . ASP A 1 111 ? -8.688 -14.938 0.621 1 84.12 111 ASP A C 1
ATOM 898 O O . ASP A 1 111 ? -8.883 -13.906 1.271 1 84.12 111 ASP A O 1
ATOM 902 N N . ASN A 1 112 ? -7.734 -15.703 0.834 1 87.38 112 ASN A N 1
ATOM 903 C CA . ASN A 1 112 ? -6.746 -15.406 1.862 1 87.38 112 ASN A CA 1
ATOM 904 C C . ASN A 1 112 ? -5.957 -14.141 1.532 1 87.38 112 ASN A C 1
ATOM 906 O O . ASN A 1 112 ? -5.676 -13.328 2.416 1 87.38 112 ASN A O 1
ATOM 910 N N . ILE A 1 113 ? -5.613 -14.016 0.268 1 90.5 113 ILE A N 1
ATOM 911 C CA . ILE A 1 113 ? -4.891 -12.836 -0.182 1 90.5 113 ILE A CA 1
ATOM 912 C C . ILE A 1 113 ? -5.734 -11.586 0.08 1 90.5 113 ILE A C 1
ATOM 914 O O . ILE A 1 113 ? -5.23 -10.586 0.596 1 90.5 113 ILE A O 1
ATOM 918 N N . CYS A 1 114 ? -6.965 -11.648 -0.234 1 87.94 114 CYS A N 1
ATOM 919 C CA . CYS A 1 114 ? -7.871 -10.531 -0.009 1 87.94 114 CYS A CA 1
ATOM 920 C C . CYS A 1 114 ? -7.953 -10.188 1.474 1 87.94 114 CYS A C 1
ATOM 922 O O . CYS A 1 114 ? -7.988 -9.008 1.84 1 87.94 114 CYS A O 1
ATOM 924 N N . TYR A 1 115 ? -7.969 -11.18 2.26 1 88.44 115 TYR A N 1
ATOM 925 C CA . TYR A 1 115 ? -7.992 -10.969 3.703 1 88.44 115 TYR A CA 1
ATOM 926 C C . TYR A 1 115 ? -6.727 -10.266 4.176 1 88.44 115 TYR A C 1
ATOM 928 O O . TYR A 1 115 ? -6.789 -9.336 4.988 1 88.44 115 TYR A O 1
ATOM 936 N N . GLN A 1 116 ? -5.617 -10.695 3.689 1 90.69 116 GLN A N 1
ATOM 937 C CA . GLN A 1 116 ? -4.352 -10.062 4.043 1 90.69 116 GLN A CA 1
ATOM 938 C C . GLN A 1 116 ? -4.324 -8.602 3.596 1 90.69 116 GLN A C 1
ATOM 940 O O . GLN A 1 116 ? -3.85 -7.73 4.332 1 90.69 116 GLN A O 1
ATOM 945 N N . ILE A 1 117 ? -4.832 -8.375 2.389 1 92.75 117 ILE A N 1
ATOM 946 C CA . ILE A 1 117 ? -4.859 -7.016 1.862 1 92.75 117 ILE A CA 1
ATOM 947 C C . ILE A 1 117 ? -5.77 -6.148 2.729 1 92.75 117 ILE A C 1
ATOM 949 O O . ILE A 1 117 ? -5.473 -4.973 2.971 1 92.75 117 ILE A O 1
ATOM 953 N N . LYS A 1 118 ? -6.859 -6.703 3.199 1 90.75 118 LYS A N 1
ATOM 954 C CA . LYS A 1 118 ? -7.75 -5.98 4.105 1 90.75 118 LYS A CA 1
ATOM 955 C C . LYS A 1 118 ? -7.008 -5.543 5.367 1 90.75 118 LYS A C 1
ATOM 957 O O . LYS A 1 118 ? -7.195 -4.422 5.844 1 90.75 118 LYS A O 1
ATOM 962 N N . LYS A 1 119 ? -6.195 -6.398 5.848 1 93.69 119 LYS A N 1
ATOM 963 C CA . LYS A 1 119 ? -5.402 -6.043 7.02 1 93.69 119 LYS A CA 1
ATOM 964 C C . LYS A 1 119 ? -4.414 -4.926 6.703 1 93.69 119 LYS A C 1
ATOM 966 O O . LYS A 1 119 ? -4.211 -4.02 7.512 1 93.69 119 LYS A O 1
ATOM 971 N N . ILE A 1 120 ? -3.83 -5.012 5.535 1 95.5 120 ILE A N 1
ATOM 972 C CA . ILE A 1 120 ? -2.885 -3.992 5.098 1 95.5 120 ILE A CA 1
ATOM 973 C C . ILE A 1 120 ? -3.604 -2.654 4.941 1 95.5 120 ILE A C 1
ATOM 975 O O . ILE A 1 120 ? -3.027 -1.599 5.219 1 95.5 120 ILE A O 1
ATOM 979 N N . SER A 1 121 ? -4.898 -2.701 4.566 1 94.69 121 SER A N 1
ATOM 980 C CA . SER A 1 121 ? -5.684 -1.497 4.328 1 94.69 121 SER A CA 1
ATOM 981 C C . SER A 1 121 ? -5.918 -0.725 5.621 1 94.69 121 SER A C 1
ATOM 983 O O . SER A 1 121 ? -6.34 0.434 5.59 1 94.69 121 SER A O 1
ATOM 985 N N . GLU A 1 122 ? -5.633 -1.332 6.746 1 95.5 122 GLU A N 1
ATOM 986 C CA . GLU A 1 122 ? -5.707 -0.641 8.031 1 95.5 122 GLU A CA 1
ATOM 987 C C . GLU A 1 122 ? -4.492 0.253 8.25 1 95.5 122 GLU A C 1
ATOM 989 O O . GLU A 1 122 ? -4.504 1.127 9.117 1 95.5 122 GLU A O 1
ATOM 994 N N . ILE A 1 123 ? -3.455 0.069 7.438 1 96.88 123 ILE A N 1
ATOM 995 C CA . ILE A 1 123 ? -2.197 0.791 7.602 1 96.88 123 ILE A CA 1
ATOM 996 C C . ILE A 1 123 ? -2.162 1.988 6.652 1 96.88 123 ILE A C 1
ATOM 998 O O . ILE A 1 123 ? -1.637 3.049 7.004 1 96.88 123 ILE A O 1
ATOM 1002 N N . HIS A 1 124 ? -2.662 1.8 5.492 1 97.38 124 HIS A N 1
ATOM 1003 C CA . HIS A 1 124 ? 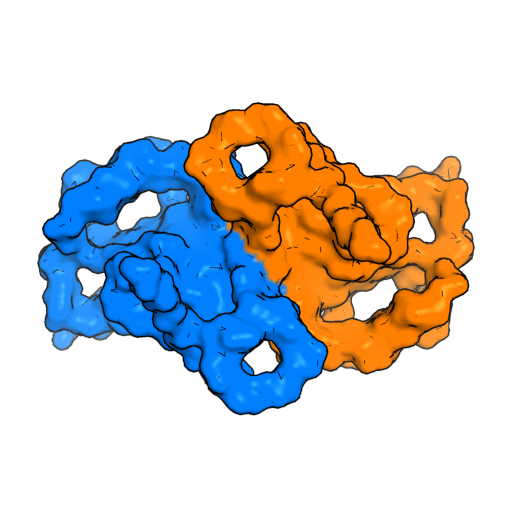-2.783 2.873 4.512 1 97.38 124 HIS A CA 1
ATOM 1004 C C . HIS A 1 124 ? -3.979 2.646 3.592 1 97.38 124 HIS A C 1
ATOM 1006 O O . HIS A 1 124 ? -4.516 1.538 3.527 1 97.38 124 HIS A O 1
ATOM 1012 N N . GLY A 1 125 ? -4.391 3.693 2.898 1 96.25 125 GLY A N 1
ATOM 1013 C CA . GLY A 1 125 ? -5.594 3.621 2.082 1 96.25 125 GLY A CA 1
ATOM 1014 C C . GLY A 1 125 ? -5.473 2.643 0.93 1 96.25 125 GLY A C 1
ATOM 1015 O O . GLY A 1 125 ? -4.582 2.77 0.089 1 96.25 125 GLY A O 1
ATOM 1016 N N . ILE A 1 126 ? -6.348 1.711 0.89 1 94.44 126 ILE A N 1
ATOM 1017 C CA . ILE A 1 126 ? -6.574 0.737 -0.173 1 94.44 126 ILE A CA 1
ATOM 1018 C C . ILE A 1 126 ? -8.07 0.471 -0.32 1 94.44 126 ILE A C 1
ATOM 1020 O O . ILE A 1 126 ? -8.641 -0.332 0.422 1 94.44 126 ILE A O 1
ATOM 1024 N N . ARG A 1 127 ? -8.578 1.096 -1.285 1 88.88 127 ARG A N 1
ATOM 1025 C CA . ARG A 1 127 ? -10.031 0.98 -1.421 1 88.88 127 ARG A CA 1
ATOM 1026 C C . ARG A 1 127 ? -10.398 -0.18 -2.338 1 88.88 127 ARG A C 1
ATOM 1028 O O . ARG A 1 127 ? -11.445 -0.809 -2.158 1 88.88 127 ARG A O 1
ATOM 1035 N N . PHE A 1 128 ? -9.445 -0.478 -3.279 1 86.19 128 PHE A N 1
ATOM 1036 C CA . PHE A 1 128 ? -9.75 -1.518 -4.258 1 86.19 128 PHE A CA 1
ATOM 1037 C C . PHE A 1 128 ? -8.586 -2.498 -4.379 1 86.19 128 PHE A C 1
ATOM 1039 O O . PHE A 1 128 ? -7.438 -2.146 -4.098 1 86.19 128 PHE A O 1
ATOM 1046 N N . ILE A 1 129 ? -8.977 -3.703 -4.707 1 88.75 129 ILE A N 1
ATOM 1047 C CA . ILE A 1 129 ? -7.992 -4.711 -5.098 1 88.75 129 ILE A CA 1
ATOM 1048 C C . ILE A 1 129 ? -8.062 -4.938 -6.605 1 88.75 129 ILE A C 1
ATOM 1050 O O . ILE A 1 129 ? -9.141 -5.113 -7.168 1 88.75 129 ILE A O 1
ATOM 1054 N N . THR A 1 130 ? -6.918 -4.82 -7.289 1 85.75 130 THR A N 1
ATOM 1055 C CA . THR A 1 130 ? -6.848 -5.043 -8.727 1 85.75 130 THR A CA 1
ATOM 1056 C C . THR A 1 130 ? -6.02 -6.285 -9.047 1 85.75 130 THR A C 1
ATOM 1058 O O . THR A 1 130 ? -5.145 -6.668 -8.273 1 85.75 130 THR A O 1
ATOM 1061 N N . VAL A 1 131 ? -6.383 -6.988 -10.07 1 83.56 131 VAL A N 1
ATOM 1062 C CA . VAL A 1 131 ? -5.652 -8.18 -10.492 1 83.56 131 VAL A CA 1
ATOM 1063 C C . VAL A 1 131 ? -5.211 -8.023 -11.945 1 83.56 131 VAL A C 1
ATOM 1065 O O . VAL A 1 131 ? -5.977 -7.543 -12.781 1 83.56 131 VAL A O 1
ATOM 1068 N N . ASP A 1 132 ? -3.855 -8.281 -12.227 1 70.06 132 ASP A N 1
ATOM 1069 C CA . ASP A 1 132 ? -3.422 -8.273 -13.617 1 70.06 132 ASP A CA 1
ATOM 1070 C C . ASP A 1 132 ? -4.105 -9.383 -14.414 1 70.06 132 ASP A C 1
ATOM 1072 O O . ASP A 1 132 ? -4.457 -10.43 -13.859 1 70.06 132 ASP A O 1
ATOM 1076 N N . ALA A 1 133 ? -4.652 -9 -15.594 1 54.03 133 ALA A N 1
ATOM 1077 C CA . ALA A 1 133 ? -5.395 -9.867 -16.516 1 54.03 133 ALA A CA 1
ATOM 1078 C C . ALA A 1 133 ? -4.785 -11.258 -16.562 1 54.03 133 ALA A C 1
ATOM 1080 O O . ALA A 1 133 ? -5.496 -12.25 -16.781 1 54.03 133 ALA A O 1
ATOM 1081 N N . TYR A 1 134 ? -3.51 -11.406 -16.656 1 46.16 134 TYR A N 1
ATOM 1082 C CA . TYR A 1 134 ? -3.039 -12.781 -16.828 1 46.16 134 TYR A CA 1
ATOM 1083 C C . TYR A 1 134 ? -3.549 -13.672 -15.703 1 46.16 134 TYR A C 1
ATOM 1085 O O . TYR A 1 134 ? -3.512 -14.898 -15.805 1 46.16 134 TYR A O 1
ATOM 1093 N N . CYS A 1 135 ? -3.848 -13.086 -14.688 1 45.03 135 CYS A N 1
ATOM 1094 C CA . CYS A 1 135 ? -4.426 -13.906 -13.625 1 45.03 135 CYS A CA 1
ATOM 1095 C C . CYS A 1 135 ? -5.871 -14.273 -13.945 1 45.03 135 CYS A C 1
ATOM 1097 O O . CYS A 1 135 ? -6.676 -13.398 -14.281 1 45.03 135 CYS A O 1
ATOM 1099 N N . ASN A 1 136 ? -5.988 -15.367 -14.633 1 39.56 136 ASN A N 1
ATOM 1100 C CA . ASN A 1 136 ? -7.344 -15.836 -14.898 1 39.56 136 ASN A CA 1
ATOM 1101 C C . ASN A 1 136 ? -8.305 -15.438 -13.781 1 39.56 136 ASN A C 1
ATOM 1103 O O . ASN A 1 136 ? -9.406 -15.977 -13.688 1 39.56 136 ASN A O 1
ATOM 1107 N N . VAL A 1 137 ? -7.73 -15.117 -12.789 1 39 137 VAL A N 1
ATOM 1108 C CA . VAL A 1 137 ? -8.68 -14.844 -11.711 1 39 137 VAL A CA 1
ATOM 1109 C C . VAL A 1 137 ? -9.367 -13.508 -11.961 1 39 137 VAL A C 1
ATOM 1111 O O . VAL A 1 137 ? -8.711 -12.508 -12.25 1 39 137 VAL A O 1
ATOM 1114 N N . ARG A 1 138 ? -10.508 -13.57 -12.477 1 34.09 138 ARG A N 1
ATOM 1115 C CA . ARG A 1 138 ? -11.414 -12.438 -12.68 1 34.09 138 ARG A CA 1
ATOM 1116 C C . ARG A 1 138 ? -11.18 -11.359 -11.633 1 34.09 138 ARG A C 1
ATOM 1118 O O . ARG A 1 138 ? -10.68 -11.641 -10.547 1 34.09 138 ARG A O 1
ATOM 1125 N N . GLY A 1 139 ? -11.328 -10.023 -12.023 1 39.22 139 GLY A N 1
ATOM 1126 C CA . GLY A 1 139 ? -11.43 -8.719 -11.391 1 39.22 139 GLY A CA 1
ATOM 1127 C C . GLY A 1 139 ? -12.078 -8.766 -10.023 1 39.22 139 GLY A C 1
ATOM 1128 O O . GLY A 1 139 ? -13.297 -8.641 -9.898 1 39.22 139 GLY A O 1
ATOM 1129 N N . PHE A 1 140 ? -11.742 -9.75 -9.219 1 35.41 140 PHE A N 1
ATOM 1130 C CA . PHE A 1 140 ? -12.57 -9.656 -8.016 1 35.41 140 PHE A CA 1
ATOM 1131 C C . PHE A 1 140 ? -12.406 -8.297 -7.352 1 35.41 140 PHE A C 1
ATOM 1133 O O . PHE A 1 140 ? -11.289 -7.898 -7.004 1 35.41 140 PHE A O 1
ATOM 1140 N N . TYR A 1 141 ? -12.914 -7.199 -7.953 1 41.28 141 TYR A N 1
ATOM 1141 C CA . TYR A 1 141 ? -13.164 -6.055 -7.082 1 41.28 141 TYR A CA 1
ATOM 1142 C C . TYR A 1 141 ? -13.805 -6.5 -5.773 1 41.28 141 TYR A C 1
ATOM 1144 O O . TYR A 1 141 ? -14.883 -7.09 -5.77 1 41.28 141 TYR A O 1
ATOM 1152 N N . TYR A 1 142 ? -13.219 -7.301 -5.031 1 38.94 142 TYR A N 1
ATOM 1153 C CA . TYR A 1 142 ? -13.852 -7.68 -3.775 1 38.94 142 TYR A CA 1
ATOM 1154 C C . TYR A 1 142 ? -14.555 -6.488 -3.137 1 38.94 142 TYR A C 1
ATOM 1156 O O . TYR A 1 142 ? -13.906 -5.5 -2.775 1 38.94 142 TYR A O 1
ATOM 1164 N N . LYS A 1 143 ? -15.672 -6.176 -3.787 1 36.31 143 LYS A N 1
ATOM 1165 C CA . LYS A 1 143 ? -16.688 -5.367 -3.115 1 36.31 143 LYS A CA 1
ATOM 1166 C C . LYS A 1 143 ? -16.891 -5.828 -1.676 1 36.31 143 LYS A C 1
ATOM 1168 O O . LYS A 1 143 ? -18.016 -5.77 -1.155 1 36.31 143 LYS A O 1
ATOM 1173 N N . ASN A 1 144 ? -16.438 -6.691 -0.941 1 35.25 144 ASN A N 1
ATOM 1174 C CA . ASN A 1 144 ? -17.172 -6.469 0.296 1 35.25 144 ASN A CA 1
ATOM 1175 C C . ASN A 1 144 ? -17.422 -4.984 0.545 1 35.25 144 ASN A C 1
ATOM 1177 O O . ASN A 1 144 ? -18.547 -4.496 0.379 1 35.25 144 ASN A O 1
ATOM 1181 N N . GLU A 1 145 ? -17.344 -4.086 1.435 1 35.28 145 GLU A N 1
ATOM 1182 C CA . GLU A 1 145 ? -17.844 -2.775 1.02 1 35.28 145 GLU A CA 1
ATOM 1183 C C . GLU A 1 145 ? -17.219 -2.346 -0.307 1 35.28 145 GLU A C 1
ATOM 1185 O O . GLU A 1 145 ? -17.422 -1.218 -0.757 1 35.28 145 GLU A O 1
ATOM 1190 N N . PHE A 1 146 ? -16.234 -2.979 -1.031 1 32.22 146 PHE A N 1
ATOM 1191 C CA . PHE A 1 146 ? -15.406 -2.639 -2.184 1 32.22 146 PHE A CA 1
ATOM 1192 C C . PHE A 1 146 ? -15.914 -3.334 -3.439 1 32.22 146 PHE A C 1
ATOM 1194 O O . PHE A 1 146 ? -16.203 -4.531 -3.418 1 32.22 146 PHE A O 1
ATOM 1201 N N . LYS A 1 147 ? -16.734 -2.756 -4.316 1 31.58 147 LYS A N 1
ATOM 1202 C CA . LYS A 1 147 ? -17.297 -3.145 -5.602 1 31.58 147 LYS A CA 1
ATOM 1203 C C . LYS A 1 147 ? -16.203 -3.564 -6.582 1 31.58 147 LYS A C 1
ATOM 1205 O O . LYS A 1 147 ? -15.156 -2.912 -6.668 1 31.58 147 LYS A O 1
ATOM 1210 N N . HIS A 1 148 ? -15.984 -4.77 -7.02 1 30.52 148 HIS A N 1
ATOM 1211 C CA . HIS A 1 148 ? -15.117 -5.426 -7.988 1 30.52 148 HIS A CA 1
ATOM 1212 C C . HIS A 1 148 ? -15.281 -4.816 -9.383 1 30.52 148 HIS A C 1
ATOM 1214 O O . HIS A 1 148 ? -16.406 -4.633 -9.852 1 30.52 148 HIS A O 1
ATOM 1220 N N . PHE A 1 149 ? -14.508 -3.803 -9.828 1 28.41 149 PHE A N 1
ATOM 1221 C CA . PHE A 1 149 ? -14.68 -3.26 -11.172 1 28.41 149 PHE A CA 1
ATOM 1222 C C . PHE A 1 149 ? -13.758 -3.959 -12.164 1 28.41 149 PHE A C 1
ATOM 1224 O O . PHE A 1 149 ? -12.602 -4.246 -11.844 1 28.41 149 PHE A O 1
ATOM 1231 N N . LYS A 1 150 ? -14.078 -4.91 -13.031 1 29.77 150 LYS A N 1
ATOM 1232 C CA . LYS A 1 150 ? -13.383 -5.453 -14.188 1 29.77 150 LYS A CA 1
ATOM 1233 C C . LYS A 1 150 ? -12.977 -4.34 -15.156 1 29.77 150 LYS A C 1
ATOM 1235 O O . LYS A 1 150 ? -13.82 -3.553 -15.586 1 29.77 150 LYS A O 1
ATOM 1240 N N . VAL A 1 151 ? -11.758 -3.807 -15.203 1 27.12 151 VAL A N 1
ATOM 1241 C CA . VAL A 1 151 ? -11.336 -2.828 -16.203 1 27.12 151 VAL A CA 1
ATOM 1242 C C . VAL A 1 151 ? -11.055 -3.529 -17.531 1 27.12 151 VAL A C 1
ATOM 1244 O O . VAL A 1 151 ? -10.219 -4.434 -17.594 1 27.12 151 VAL A O 1
ATOM 1247 N N . ARG A 1 152 ? -11.953 -3.545 -18.578 1 27.92 152 ARG A N 1
ATOM 1248 C CA . ARG A 1 152 ? -11.781 -3.967 -19.969 1 27.92 152 ARG A CA 1
ATOM 1249 C C . ARG A 1 152 ? -10.688 -3.158 -20.656 1 27.92 152 ARG A C 1
ATOM 1251 O O . ARG A 1 152 ? -10.75 -1.928 -20.703 1 27.92 152 ARG A O 1
ATOM 1258 N N . ASN A 1 153 ? -9.469 -3.633 -20.734 1 27 153 ASN A N 1
ATOM 1259 C CA . ASN A 1 153 ? -8.508 -3.029 -21.641 1 27 153 ASN A CA 1
ATOM 1260 C C . ASN A 1 153 ? -9.094 -2.859 -23.047 1 27 153 ASN A C 1
ATOM 1262 O O . ASN A 1 153 ? -9.602 -3.818 -23.625 1 27 153 ASN A O 1
ATOM 1266 N N . LYS A 1 154 ? -9.445 -1.625 -23.406 1 27.94 154 LYS A N 1
ATOM 1267 C CA . LYS A 1 154 ? -9.773 -1.407 -24.812 1 27.94 154 LYS A CA 1
ATOM 1268 C C . LYS A 1 154 ? -8.648 -1.895 -25.719 1 27.94 154 LYS A C 1
ATOM 1270 O O . LYS A 1 154 ? -7.5 -1.48 -25.562 1 27.94 154 LYS A O 1
ATOM 1275 N N . LYS A 1 155 ? -8.672 -3.166 -26.016 1 25.33 155 LYS A N 1
ATOM 1276 C CA . LYS A 1 155 ? -7.918 -3.576 -27.203 1 25.33 155 LYS A CA 1
ATOM 1277 C C . LYS A 1 155 ? -7.969 -2.506 -28.281 1 25.33 155 LYS A C 1
ATOM 1279 O O . LYS A 1 155 ? -9.047 -2.047 -28.672 1 25.33 155 LYS A O 1
ATOM 1284 N N . ASN A 1 156 ? -6.816 -1.702 -28.359 1 20.7 156 ASN A N 1
ATOM 1285 C CA . ASN A 1 156 ? -6.738 -1.222 -29.734 1 20.7 156 ASN A CA 1
ATOM 1286 C C . ASN A 1 156 ? -6.852 -2.367 -30.734 1 20.7 156 ASN A C 1
ATOM 1288 O O . ASN A 1 156 ? -6.289 -3.441 -30.531 1 20.7 156 ASN A O 1
ATOM 1292 N N . MET B 1 1 ? 16.938 23.156 20.766 1 56.66 1 MET B N 1
ATOM 1293 C CA . MET B 1 1 ? 16.609 22.5 22.016 1 56.66 1 MET B CA 1
ATOM 1294 C C . MET B 1 1 ? 15.312 21.688 21.875 1 56.66 1 MET B C 1
ATOM 1296 O O . MET B 1 1 ? 15.25 20.531 22.297 1 56.66 1 MET B O 1
ATOM 1300 N N . PRO B 1 2 ? 14.078 22.312 21.531 1 74.12 2 PRO B N 1
ATOM 1301 C CA . PRO B 1 2 ? 12.766 21.672 21.672 1 74.12 2 PRO B CA 1
ATOM 1302 C C . PRO B 1 2 ? 12.562 20.531 20.656 1 74.12 2 PRO B C 1
ATOM 1304 O O . PRO B 1 2 ? 12.008 19.484 21.016 1 74.12 2 PRO B O 1
ATOM 1307 N N . ILE B 1 3 ? 13.367 20.547 19.672 1 80.56 3 ILE B N 1
ATOM 1308 C CA . ILE B 1 3 ? 13.109 19.578 18.625 1 80.56 3 ILE B CA 1
ATOM 1309 C C . ILE B 1 3 ? 13.75 18.234 18.984 1 80.56 3 ILE B C 1
ATOM 1311 O O . ILE B 1 3 ? 13.211 17.172 18.672 1 80.56 3 ILE B O 1
ATOM 1315 N N . GLU B 1 4 ? 14.852 18.297 19.656 1 83 4 GLU B N 1
ATOM 1316 C CA . GLU B 1 4 ? 15.547 17.078 20.062 1 83 4 GLU B CA 1
ATOM 1317 C C . GLU B 1 4 ? 14.719 16.297 21.078 1 83 4 GLU B C 1
ATOM 1319 O O . GLU B 1 4 ? 14.688 15.062 21.031 1 83 4 GLU B O 1
ATOM 1324 N N . LYS B 1 5 ? 14.148 17.047 21.938 1 85.12 5 LYS B N 1
ATOM 1325 C CA . LYS B 1 5 ? 13.297 16.391 22.938 1 85.12 5 LYS B CA 1
ATOM 1326 C C . LYS B 1 5 ? 12.078 15.758 22.281 1 85.12 5 LYS B C 1
ATOM 1328 O O . LYS B 1 5 ? 11.695 14.641 22.609 1 85.12 5 LYS B O 1
ATOM 1333 N N . ILE B 1 6 ? 11.555 16.484 21.375 1 88.62 6 ILE B N 1
ATOM 1334 C CA . ILE B 1 6 ? 10.383 15.984 20.656 1 88.62 6 ILE B CA 1
ATOM 1335 C C . ILE B 1 6 ? 10.75 14.719 19.891 1 88.62 6 ILE B C 1
ATOM 1337 O O . ILE B 1 6 ? 10.016 13.727 19.922 1 88.62 6 ILE B O 1
ATOM 1341 N N . LYS B 1 7 ? 11.914 14.734 19.281 1 86.62 7 LYS B N 1
ATOM 1342 C CA . LYS B 1 7 ? 12.383 13.641 18.438 1 86.62 7 LYS B CA 1
ATOM 1343 C C . LYS B 1 7 ? 12.414 12.32 19.219 1 86.62 7 LYS B C 1
ATOM 1345 O O . LYS B 1 7 ? 12.125 11.258 18.656 1 86.62 7 LYS B O 1
ATOM 1350 N N . ASN B 1 8 ? 12.602 12.43 20.438 1 89.44 8 ASN B N 1
ATOM 1351 C CA . ASN B 1 8 ? 12.812 11.219 21.219 1 89.44 8 ASN B CA 1
ATOM 1352 C C . ASN B 1 8 ? 11.555 10.82 21.984 1 89.44 8 ASN B C 1
ATOM 1354 O O . ASN B 1 8 ? 11.477 9.719 22.531 1 89.44 8 ASN B O 1
ATOM 1358 N N . GLU B 1 9 ? 10.531 11.672 21.938 1 92.06 9 GLU B N 1
ATOM 1359 C CA . GLU B 1 9 ? 9.422 11.406 22.844 1 92.06 9 GLU B CA 1
ATOM 1360 C C . GLU B 1 9 ? 8.094 11.383 22.094 1 92.06 9 GLU B C 1
ATOM 1362 O O . GLU B 1 9 ? 7.062 11.008 22.672 1 92.06 9 GLU B O 1
ATOM 1367 N N . TYR B 1 10 ? 8.062 11.758 20.891 1 93.31 10 TYR B N 1
ATOM 1368 C CA . TYR B 1 10 ? 6.777 11.805 20.203 1 93.31 10 TYR B CA 1
ATOM 1369 C C . TYR B 1 10 ? 6.27 10.398 19.891 1 93.31 10 TYR B C 1
ATOM 1371 O O . TYR B 1 10 ? 7.051 9.445 19.875 1 93.31 10 TYR B O 1
ATOM 1379 N N . THR B 1 11 ? 4.984 10.25 19.766 1 95.25 11 THR B N 1
ATOM 1380 C CA . THR B 1 11 ? 4.328 9 19.391 1 95.25 11 THR B CA 1
ATOM 1381 C C . THR B 1 11 ? 3.463 9.203 18.156 1 95.25 11 THR B C 1
ATOM 1383 O O . THR B 1 11 ? 3.086 10.328 17.828 1 95.25 11 THR B O 1
ATOM 1386 N N . ILE B 1 12 ? 3.207 8.18 17.438 1 96.06 12 ILE B N 1
ATOM 1387 C CA . ILE B 1 12 ? 2.342 8.18 16.266 1 96.06 12 ILE B CA 1
ATOM 1388 C C . ILE B 1 12 ? 1.184 7.207 16.484 1 96.06 12 ILE B C 1
ATOM 1390 O O . ILE B 1 12 ? 1.4 6.02 16.734 1 96.06 12 ILE B O 1
ATOM 1394 N N . ASP B 1 13 ? -0.032 7.77 16.375 1 96.56 13 ASP B N 1
ATOM 1395 C CA . ASP B 1 13 ? -1.231 6.961 16.578 1 96.56 13 ASP B CA 1
ATOM 1396 C C . ASP B 1 13 ? -2.178 7.086 15.383 1 96.56 13 ASP B C 1
ATOM 1398 O O . ASP B 1 13 ? -2.355 8.18 14.836 1 96.56 13 ASP B O 1
ATOM 1402 N N . LYS B 1 14 ? -2.77 5.953 15.094 1 97.88 14 LYS B N 1
ATOM 1403 C CA . LYS B 1 14 ? -3.809 5.977 14.07 1 97.88 14 LYS B CA 1
ATOM 1404 C C . LYS B 1 14 ? -5.031 6.762 14.539 1 97.88 14 LYS B C 1
ATOM 1406 O O . LYS B 1 14 ? -5.465 6.613 15.688 1 97.88 14 LYS B O 1
ATOM 1411 N N . LEU B 1 15 ? -5.531 7.586 13.68 1 98.44 15 LEU B N 1
ATOM 1412 C CA . LEU B 1 15 ? -6.754 8.328 13.961 1 98.44 15 LEU B CA 1
ATOM 1413 C C . LEU B 1 15 ? -7.91 7.383 14.258 1 98.44 15 LEU B C 1
ATOM 1415 O O . LEU B 1 15 ? -8.078 6.367 13.578 1 98.44 15 LEU B O 1
ATOM 1419 N N . ASP B 1 16 ? -8.617 7.684 15.297 1 97.38 16 ASP B N 1
ATOM 1420 C CA . ASP B 1 16 ? -9.805 6.895 15.617 1 97.38 16 ASP B CA 1
ATOM 1421 C C . ASP B 1 16 ? -10.93 7.781 16.141 1 97.38 16 ASP B C 1
ATOM 1423 O O . ASP B 1 16 ? -10.789 9.008 16.203 1 97.38 16 ASP B O 1
ATOM 1427 N N . GLU B 1 17 ? -12.023 7.199 16.438 1 95.69 17 GLU B N 1
ATOM 1428 C CA . GLU B 1 17 ? -13.227 7.926 16.844 1 95.69 17 GLU B CA 1
ATOM 1429 C C . GLU B 1 17 ? -13.016 8.641 18.172 1 95.69 17 GLU B C 1
ATOM 1431 O O . GLU B 1 17 ? -13.703 9.617 18.469 1 95.69 17 GLU B O 1
ATOM 1436 N N . LYS B 1 18 ? -12.094 8.258 18.953 1 94.56 18 LYS B N 1
ATOM 1437 C CA . LYS B 1 18 ? -11.883 8.797 20.297 1 94.56 18 LYS B CA 1
ATOM 1438 C C . LYS B 1 18 ? -10.836 9.906 20.281 1 94.56 18 LYS B C 1
ATOM 1440 O O . LYS B 1 18 ? -10.602 10.57 21.297 1 94.56 18 LYS B O 1
ATOM 1445 N N . SER B 1 19 ? -10.203 10.07 19.156 1 95.94 19 SER B N 1
ATOM 1446 C CA . SER B 1 19 ? -9.164 11.094 19.062 1 95.94 19 SER B CA 1
ATOM 1447 C C . SER B 1 19 ? -9.734 12.492 19.281 1 95.94 19 SER B C 1
ATOM 1449 O O . SER B 1 19 ? -10.742 12.852 18.672 1 95.94 19 SER B O 1
ATOM 1451 N N . ASN B 1 20 ? -9.188 13.25 20.188 1 94.56 20 ASN B N 1
ATOM 1452 C CA . ASN B 1 20 ? -9.578 14.633 20.406 1 94.56 20 ASN B CA 1
ATOM 1453 C C . ASN B 1 20 ? -8.812 15.586 19.5 1 94.56 20 ASN B C 1
ATOM 1455 O O . ASN B 1 20 ? -7.641 15.867 19.734 1 94.56 20 ASN B O 1
ATOM 1459 N N . LEU B 1 21 ? -9.477 16.141 18.531 1 96.75 21 LEU B N 1
ATOM 1460 C CA . LEU B 1 21 ? -8.836 16.922 17.5 1 96.75 21 LEU B CA 1
ATOM 1461 C C . LEU B 1 21 ? -9.102 18.406 17.703 1 96.75 21 LEU B C 1
ATOM 1463 O O . LEU B 1 21 ? -8.641 19.25 16.906 1 96.75 21 LEU B O 1
ATOM 1467 N N . ASP B 1 22 ? -9.758 18.797 18.75 1 92.5 22 ASP B N 1
ATOM 1468 C CA . ASP B 1 22 ? -10.281 20.141 18.953 1 92.5 22 ASP B CA 1
ATOM 1469 C C . ASP B 1 22 ? -9.148 21.156 19.078 1 92.5 22 ASP B C 1
ATOM 1471 O O . ASP B 1 22 ? -9.234 22.266 18.547 1 92.5 22 ASP B O 1
ATOM 1475 N N . ASP B 1 23 ? -8.086 20.766 19.672 1 94 23 ASP B N 1
ATOM 1476 C CA . ASP B 1 23 ? -7.023 21.703 19.984 1 94 23 ASP B CA 1
ATOM 1477 C C . ASP B 1 23 ? -6.016 21.797 18.844 1 94 23 ASP B C 1
ATOM 1479 O O . ASP B 1 23 ? -5.082 22.609 18.906 1 94 23 ASP B O 1
ATOM 1483 N N . PHE B 1 24 ? -6.176 21.016 17.875 1 96.44 24 PHE B N 1
ATOM 1484 C CA . PHE B 1 24 ? -5.219 21.031 16.781 1 96.44 24 PHE B CA 1
ATOM 1485 C C . PHE B 1 24 ? -5.59 22.109 15.758 1 96.44 24 PHE B C 1
ATOM 1487 O O . PHE B 1 24 ? -6.758 22.234 15.383 1 96.44 24 PHE B O 1
ATOM 1494 N N . SER B 1 25 ? -4.559 22.844 15.344 1 95.31 25 SER B N 1
ATOM 1495 C CA . SER B 1 25 ? -4.66 23.75 14.195 1 95.31 25 SER B CA 1
ATOM 1496 C C . SER B 1 25 ? -3.303 23.953 13.531 1 95.31 25 SER B C 1
ATOM 1498 O O . SER B 1 25 ? -2.301 24.172 14.219 1 95.31 25 SER B O 1
ATOM 1500 N N . CYS B 1 26 ? -3.287 23.797 12.227 1 92.75 26 CYS B N 1
ATOM 1501 C CA . CYS B 1 26 ? -2.041 24.047 11.508 1 92.75 26 CYS B CA 1
ATOM 1502 C C . CYS B 1 26 ? -2.074 25.391 10.797 1 92.75 26 CYS B C 1
ATOM 1504 O O . CYS B 1 26 ? -1.113 25.766 10.125 1 92.75 26 CYS B O 1
ATOM 1506 N N . GLY B 1 27 ? -3.143 26.094 10.891 1 90.75 27 GLY B N 1
ATOM 1507 C CA . GLY B 1 27 ? -3.236 27.422 10.312 1 90.75 27 GLY B CA 1
ATOM 1508 C C . GLY B 1 27 ? -3.816 27.422 8.906 1 90.75 27 GLY B C 1
ATOM 1509 O O . GLY B 1 27 ? -4.035 28.484 8.32 1 90.75 27 GLY B O 1
ATOM 1510 N N . LEU B 1 28 ? -4.004 26.297 8.281 1 88.44 28 LEU B N 1
ATOM 1511 C CA . LEU B 1 28 ? -4.648 26.156 6.977 1 88.44 28 LEU B CA 1
ATOM 1512 C C . LEU B 1 28 ? -6.047 25.562 7.129 1 88.44 28 LEU B C 1
ATOM 1514 O O . LEU B 1 28 ? -6.199 24.422 7.574 1 88.44 28 LEU B O 1
ATOM 1518 N N . ASP B 1 29 ? -7.059 26.312 6.691 1 91.19 29 ASP B N 1
ATOM 1519 C CA . ASP B 1 29 ? -8.453 25.938 6.906 1 91.19 29 ASP B CA 1
ATOM 1520 C C . ASP B 1 29 ? -8.758 24.578 6.277 1 91.19 29 ASP B C 1
ATOM 1522 O O . ASP B 1 29 ? -9.414 23.734 6.891 1 91.19 29 ASP B O 1
ATOM 1526 N N . ASP B 1 30 ? -8.312 24.391 5.062 1 90.62 30 ASP B N 1
ATOM 1527 C CA . ASP B 1 30 ? -8.609 23.156 4.348 1 90.62 30 ASP B CA 1
ATOM 1528 C C . ASP B 1 30 ? -8.031 21.953 5.082 1 90.62 30 ASP B C 1
ATOM 1530 O O . ASP B 1 30 ? -8.68 20.906 5.176 1 90.62 30 ASP B O 1
ATOM 1534 N N . MET B 1 31 ? -6.883 22.094 5.652 1 92.25 31 MET B N 1
ATOM 1535 C CA . MET B 1 31 ? -6.219 21 6.359 1 92.25 31 MET B CA 1
ATOM 1536 C C . MET B 1 31 ? -6.883 20.75 7.707 1 92.25 31 MET B C 1
ATOM 1538 O O . MET B 1 31 ? -7.082 19.594 8.094 1 92.25 31 MET B O 1
ATOM 1542 N N . ASP B 1 32 ? -7.164 21.875 8.328 1 95 32 ASP B N 1
ATOM 1543 C CA . ASP B 1 32 ? -7.848 21.734 9.609 1 95 32 ASP B CA 1
ATOM 1544 C C . ASP B 1 32 ? -9.219 21.078 9.438 1 95 32 ASP B C 1
ATOM 1546 O O . ASP B 1 32 ? -9.586 20.203 10.211 1 95 32 ASP B O 1
ATOM 1550 N N . GLU B 1 33 ? -9.922 21.531 8.43 1 95.31 33 GLU B N 1
ATOM 1551 C CA . GLU B 1 33 ? -11.234 20.969 8.156 1 95.31 33 GLU B CA 1
ATOM 1552 C C . GLU B 1 33 ? -11.133 19.5 7.754 1 95.31 33 GLU B C 1
ATOM 1554 O O . GLU B 1 33 ? -11.961 18.688 8.156 1 95.31 33 GLU B O 1
ATOM 1559 N N . PHE B 1 34 ? -10.148 19.188 6.988 1 95.12 34 PHE B N 1
ATOM 1560 C CA . PHE B 1 34 ? -9.93 17.797 6.609 1 95.12 34 PHE B CA 1
ATOM 1561 C C . PHE B 1 34 ? -9.781 16.906 7.84 1 95.12 34 PHE B C 1
ATOM 1563 O O . PHE B 1 34 ? -10.477 15.898 7.973 1 95.12 34 PHE B O 1
ATOM 1570 N N . LEU B 1 35 ? -8.859 17.281 8.695 1 97 35 LEU B N 1
ATOM 1571 C CA . LEU B 1 35 ? -8.562 16.438 9.852 1 97 35 LEU B CA 1
ATOM 1572 C C . LEU B 1 35 ? -9.805 16.281 10.727 1 97 35 LEU B C 1
ATOM 1574 O O . LEU B 1 35 ? -10.125 15.164 11.148 1 97 35 LEU B O 1
ATOM 1578 N N . LYS B 1 36 ? -10.555 17.359 10.93 1 97 36 LYS B N 1
ATOM 1579 C CA . LYS B 1 36 ? -11.641 17.359 11.906 1 97 36 LYS B CA 1
ATOM 1580 C C . LYS B 1 36 ? -12.906 16.75 11.32 1 97 36 LYS B C 1
ATOM 1582 O O . LYS B 1 36 ? -13.695 16.125 12.047 1 97 36 LYS B O 1
ATOM 1587 N N . HIS B 1 37 ? -13.031 16.766 9.969 1 96.38 37 HIS B N 1
ATOM 1588 C CA . HIS B 1 37 ? -14.352 16.422 9.453 1 96.38 37 HIS B CA 1
ATOM 1589 C C . HIS B 1 37 ? -14.258 15.336 8.391 1 96.38 37 HIS B C 1
ATOM 1591 O O . HIS B 1 37 ? -15.203 14.57 8.195 1 96.38 37 HIS B O 1
ATOM 1597 N N . ASP B 1 38 ? -13.172 15.227 7.699 1 96.56 38 ASP B N 1
ATOM 1598 C CA . ASP B 1 38 ? -13.133 14.367 6.523 1 96.56 38 ASP B CA 1
ATOM 1599 C C . ASP B 1 38 ? -12.25 13.148 6.766 1 96.56 38 ASP B C 1
ATOM 1601 O O . ASP B 1 38 ? -12.523 12.062 6.234 1 96.56 38 ASP B O 1
ATOM 1605 N N . ALA B 1 39 ? -11.203 13.273 7.582 1 97.56 39 ALA B N 1
ATOM 1606 C CA . ALA B 1 39 ? -10.133 12.281 7.695 1 97.56 39 ALA B CA 1
ATOM 1607 C C . ALA B 1 39 ? -10.68 10.93 8.148 1 97.56 39 ALA B C 1
ATOM 1609 O O . ALA B 1 39 ? -10.375 9.898 7.547 1 97.56 39 ALA B O 1
ATOM 1610 N N . LEU B 1 40 ? -11.5 10.953 9.211 1 97.81 40 LEU B N 1
ATOM 1611 C CA . LEU B 1 40 ? -12.016 9.703 9.742 1 97.81 40 LEU B CA 1
ATOM 1612 C C . LEU B 1 40 ? -12.93 9.016 8.742 1 97.81 40 LEU B C 1
ATOM 1614 O O . LEU B 1 40 ? -12.875 7.797 8.578 1 97.81 40 LEU B O 1
ATOM 1618 N N . ASN B 1 41 ? -13.773 9.805 8.094 1 95.75 41 ASN B N 1
ATOM 1619 C CA . ASN B 1 41 ? -14.664 9.25 7.078 1 95.75 41 ASN B CA 1
ATOM 1620 C C . ASN B 1 41 ? -13.883 8.641 5.922 1 95.75 41 ASN B C 1
ATOM 1622 O O . ASN B 1 41 ? -14.18 7.531 5.477 1 95.75 41 ASN B O 1
ATOM 1626 N N . GLN B 1 42 ? -12.883 9.375 5.414 1 94.69 42 GLN B N 1
ATOM 1627 C CA . GLN B 1 42 ? -12.047 8.852 4.336 1 94.69 42 GLN B CA 1
ATOM 1628 C C . GLN B 1 42 ? -11.328 7.578 4.766 1 94.69 42 GLN B C 1
ATOM 1630 O O . GLN B 1 42 ? -11.172 6.648 3.967 1 94.69 42 GLN B O 1
ATOM 1635 N N . GLN B 1 43 ? -10.883 7.535 6.012 1 96.81 43 GLN B N 1
ATOM 1636 C CA . GLN B 1 43 ? -10.242 6.348 6.57 1 96.81 43 GLN B CA 1
ATOM 1637 C C . GLN B 1 43 ? -11.203 5.164 6.598 1 96.81 43 GLN B C 1
ATOM 1639 O O . GLN B 1 43 ? -10.836 4.051 6.215 1 96.81 43 GLN B O 1
ATOM 1644 N N . ASN B 1 44 ? -12.422 5.418 6.988 1 93.75 44 ASN B N 1
ATOM 1645 C CA . ASN B 1 44 ? -13.438 4.375 7.043 1 93.75 44 ASN B CA 1
ATOM 1646 C C . ASN B 1 44 ? -13.781 3.848 5.648 1 93.75 44 ASN B C 1
ATOM 1648 O O . ASN B 1 44 ? -14.117 2.674 5.488 1 93.75 44 ASN B O 1
ATOM 1652 N N . GLU B 1 45 ? -13.68 4.723 4.707 1 90.5 45 GLU B N 1
ATOM 1653 C CA . GLU B 1 45 ? -13.93 4.332 3.322 1 90.5 45 GLU B CA 1
ATOM 1654 C C . GLU B 1 45 ? -12.68 3.746 2.676 1 90.5 45 GLU B C 1
ATOM 1656 O O . GLU B 1 45 ? -12.672 3.461 1.476 1 90.5 45 GLU B O 1
ATOM 1661 N N . LYS B 1 46 ? -11.586 3.645 3.367 1 93.44 46 LYS B N 1
ATOM 1662 C CA . LYS B 1 46 ? -10.328 3.037 2.943 1 93.44 46 LYS B CA 1
ATOM 1663 C C . LYS B 1 46 ? -9.664 3.861 1.848 1 93.44 46 LYS B C 1
ATOM 1665 O O . LYS B 1 46 ? -8.922 3.322 1.021 1 93.44 46 LYS B O 1
ATOM 1670 N N . LEU B 1 47 ? -9.992 5.148 1.875 1 92.88 47 LEU B N 1
ATOM 1671 C CA . LEU B 1 47 ? -9.391 6.051 0.901 1 92.88 47 LEU B CA 1
ATOM 1672 C C . LEU B 1 47 ? -8.016 6.52 1.372 1 92.88 47 LEU B C 1
ATOM 1674 O O . LEU B 1 47 ? -7.102 6.691 0.562 1 92.88 47 LEU B O 1
ATOM 1678 N N . SER B 1 48 ? -7.898 6.703 2.582 1 95.69 48 SER B N 1
ATOM 1679 C CA . SER B 1 48 ? -6.652 7.051 3.25 1 95.69 48 SER B CA 1
ATOM 1680 C C . SER B 1 48 ? -6.688 6.672 4.727 1 95.69 48 SER B C 1
ATOM 1682 O O . SER B 1 48 ? -7.762 6.426 5.281 1 95.69 48 SER B O 1
ATOM 1684 N N . VAL B 1 49 ? -5.547 6.465 5.27 1 97.88 49 VAL B N 1
ATOM 1685 C CA . VAL B 1 49 ? -5.434 6.293 6.715 1 97.88 49 VAL B CA 1
ATOM 1686 C C . VAL B 1 49 ? -4.652 7.457 7.32 1 97.88 49 VAL B C 1
ATOM 1688 O O . VAL B 1 49 ? -3.58 7.816 6.828 1 97.88 49 VAL B O 1
ATOM 1691 N N . THR B 1 50 ? -5.215 8.039 8.352 1 98.25 50 THR B N 1
ATOM 1692 C CA . THR B 1 50 ? -4.629 9.234 8.945 1 98.25 50 THR B CA 1
ATOM 1693 C C . THR B 1 50 ? -3.969 8.906 10.281 1 98.25 50 THR B C 1
ATOM 1695 O O . THR B 1 50 ? -4.531 8.164 11.094 1 98.25 50 THR B O 1
ATOM 1698 N N . TYR B 1 51 ? -2.787 9.438 10.492 1 98.12 51 TYR B N 1
ATOM 1699 C CA . TYR B 1 51 ? -2.016 9.258 11.719 1 98.12 51 TYR B CA 1
ATOM 1700 C C . TYR B 1 51 ? -1.801 10.594 12.422 1 98.12 51 TYR B C 1
ATOM 1702 O O . TYR B 1 51 ? -1.563 11.617 11.773 1 98.12 51 TYR B O 1
ATOM 1710 N N . LEU B 1 52 ? -1.888 10.523 13.75 1 97.94 52 LEU B N 1
ATOM 1711 C CA . LEU B 1 52 ? -1.646 11.688 14.602 1 97.94 52 LEU B CA 1
ATOM 1712 C C . LEU B 1 52 ? -0.278 11.594 15.266 1 97.94 52 LEU B C 1
ATOM 1714 O O . LEU B 1 52 ? 0.089 10.539 15.797 1 97.94 52 LEU B O 1
ATOM 1718 N N . VAL B 1 53 ? 0.433 12.633 15.133 1 96.12 53 VAL B N 1
ATOM 1719 C CA . VAL B 1 53 ? 1.695 12.75 15.859 1 96.12 53 VAL B CA 1
ATOM 1720 C C . VAL B 1 53 ? 1.469 13.5 17.172 1 96.12 53 VAL B C 1
ATOM 1722 O O . VAL B 1 53 ? 0.984 14.633 17.172 1 96.12 53 VAL B O 1
ATOM 1725 N N . LYS B 1 54 ? 1.913 12.883 18.25 1 96.56 54 LYS B N 1
ATOM 1726 C CA . LYS B 1 54 ? 1.61 13.461 19.562 1 96.56 54 LYS B CA 1
ATOM 1727 C C . LYS B 1 54 ? 2.879 13.648 20.391 1 96.56 54 LYS B C 1
ATOM 1729 O O . LYS B 1 54 ? 3.803 12.836 20.297 1 96.56 54 LYS B O 1
ATOM 1734 N N . TYR B 1 55 ? 2.912 14.695 21.016 1 94.12 55 TYR B N 1
ATOM 1735 C CA . TYR B 1 55 ? 3.947 15.031 21.984 1 94.12 55 TYR B CA 1
ATOM 1736 C C . TYR B 1 55 ? 3.342 15.656 23.234 1 94.12 55 TYR B C 1
ATOM 1738 O O . TYR B 1 55 ? 2.604 16.641 23.156 1 94.12 55 TYR B O 1
ATOM 1746 N N . ASN B 1 56 ? 3.635 15.102 24.422 1 91.56 56 ASN B N 1
ATOM 1747 C CA . ASN B 1 56 ? 3.062 15.578 25.672 1 91.56 56 ASN B CA 1
ATOM 1748 C C . ASN B 1 56 ? 1.544 15.695 25.594 1 91.56 56 ASN B C 1
ATOM 1750 O O . ASN B 1 56 ? 0.978 16.734 25.969 1 91.56 56 ASN B O 1
ATOM 1754 N N . ASN B 1 57 ? 0.824 14.664 25 1 90.38 57 ASN B N 1
ATOM 1755 C CA . ASN B 1 57 ? -0.622 14.508 24.875 1 90.38 57 ASN B CA 1
ATOM 1756 C C . ASN B 1 57 ? -1.224 15.586 23.969 1 90.38 57 ASN B C 1
ATOM 1758 O O . ASN B 1 57 ? -2.428 15.836 24.031 1 90.38 57 ASN B O 1
ATOM 1762 N N . GLU B 1 58 ? -0.36 16.219 23.312 1 94.38 58 GLU B N 1
ATOM 1763 C CA . GLU B 1 58 ? -0.8 17.188 22.328 1 94.38 58 GLU B CA 1
ATOM 1764 C C . GLU B 1 58 ? -0.507 16.703 20.906 1 94.38 58 GLU B C 1
ATOM 1766 O O . GLU B 1 58 ? 0.551 16.125 20.656 1 94.38 58 GLU B O 1
ATOM 1771 N N . ILE B 1 59 ? -1.467 16.984 20.031 1 96.88 59 ILE B N 1
ATOM 1772 C CA . ILE B 1 59 ? -1.245 16.656 18.625 1 96.88 59 ILE B CA 1
ATOM 1773 C C . ILE B 1 59 ? -0.35 17.703 17.984 1 96.88 59 ILE B C 1
ATOM 1775 O O . ILE B 1 59 ? -0.747 18.875 17.844 1 96.88 59 ILE B O 1
ATOM 1779 N N . ILE B 1 60 ? 0.828 17.328 17.562 1 94.88 60 ILE B N 1
ATOM 1780 C CA . ILE B 1 60 ? 1.782 18.297 17.031 1 94.88 60 ILE B CA 1
ATOM 1781 C C . ILE B 1 60 ? 1.833 18.188 15.508 1 94.88 60 ILE B C 1
ATOM 1783 O O . ILE B 1 60 ? 2.484 19 14.844 1 94.88 60 ILE B O 1
ATOM 1787 N N . GLY B 1 61 ? 1.183 17.234 14.922 1 94.25 61 GLY B N 1
ATOM 1788 C CA . GLY B 1 61 ? 1.091 17.047 13.477 1 94.25 61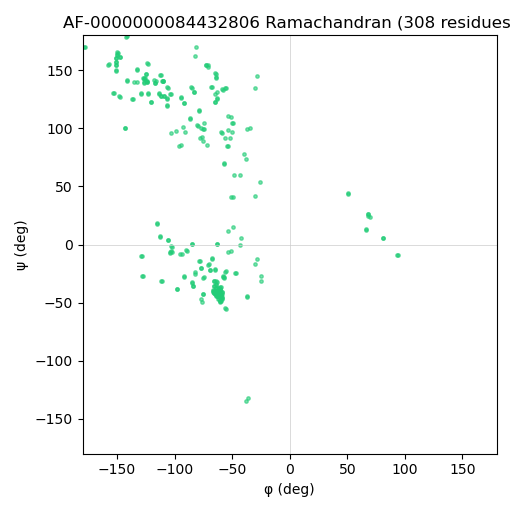 GLY B CA 1
ATOM 1789 C C . GLY B 1 61 ? 0.23 15.867 13.078 1 94.25 61 GLY B C 1
ATOM 1790 O O . GLY B 1 61 ? -0.244 15.117 13.938 1 94.25 61 GLY B O 1
ATOM 1791 N N . PHE B 1 62 ? -0.024 15.805 11.812 1 95.94 62 PHE B N 1
ATOM 1792 C CA . PHE B 1 62 ? -0.703 14.625 11.289 1 95.94 62 PHE B CA 1
ATOM 1793 C C . PHE B 1 62 ? -0.308 14.367 9.836 1 95.94 62 PHE B C 1
ATOM 1795 O O . PHE B 1 62 ? 0.26 15.242 9.18 1 95.94 62 PHE B O 1
ATOM 1802 N N . PHE B 1 63 ? -0.529 13.18 9.445 1 94.81 63 PHE B N 1
ATOM 1803 C CA . PHE B 1 63 ? -0.323 12.82 8.047 1 94.81 63 PHE B CA 1
ATOM 1804 C C . PHE B 1 63 ? -1.251 11.68 7.637 1 94.81 63 PHE B C 1
ATOM 1806 O O . PHE B 1 63 ? -1.74 10.938 8.492 1 94.81 63 PHE B O 1
ATOM 1813 N N . SER B 1 64 ? -1.527 11.547 6.367 1 96.12 64 SER B N 1
ATOM 1814 C CA . SER B 1 64 ? -2.338 10.461 5.836 1 96.12 64 SER B CA 1
ATOM 1815 C C . SER B 1 64 ? -1.591 9.695 4.746 1 96.12 64 SER B C 1
ATOM 1817 O O . SER B 1 64 ? -0.773 10.266 4.027 1 96.12 64 SER B O 1
ATOM 1819 N N . LEU B 1 65 ? -1.834 8.414 4.672 1 96.62 65 LEU B N 1
ATOM 1820 C CA . LEU B 1 65 ? -1.17 7.535 3.715 1 96.62 65 LEU B CA 1
ATOM 1821 C C . LEU B 1 65 ? -2.191 6.801 2.855 1 96.62 65 LEU B C 1
ATOM 1823 O O . LEU B 1 65 ? -3.234 6.371 3.354 1 96.62 65 LEU B O 1
ATOM 1827 N N . LEU B 1 66 ? -1.908 6.668 1.62 1 95.75 66 LEU B N 1
ATOM 1828 C CA . LEU B 1 66 ? -2.723 5.871 0.71 1 95.75 66 LEU B CA 1
ATOM 1829 C C . LEU B 1 66 ? -1.873 5.293 -0.414 1 95.75 66 LEU B C 1
ATOM 1831 O O . LEU B 1 66 ? -0.822 5.84 -0.75 1 95.75 66 LEU B O 1
ATOM 1835 N N . SER B 1 67 ? -2.324 4.211 -0.951 1 96.25 67 SER B N 1
ATOM 1836 C CA . SER B 1 67 ? -1.654 3.598 -2.094 1 96.25 67 SER B CA 1
ATOM 1837 C C . SER B 1 67 ? -1.702 4.508 -3.316 1 96.25 67 SER B C 1
ATOM 1839 O O . SER B 1 67 ? -2.68 5.227 -3.521 1 96.25 67 SER B O 1
ATOM 1841 N N . ASP B 1 68 ? -0.671 4.434 -4.105 1 92 68 ASP B N 1
ATOM 1842 C CA . ASP B 1 68 ? -0.54 5.258 -5.301 1 92 68 ASP B CA 1
ATOM 1843 C C . ASP B 1 68 ? 0.258 4.539 -6.383 1 92 68 ASP B C 1
ATOM 1845 O O . ASP B 1 68 ? 0.769 3.438 -6.156 1 92 68 ASP B O 1
ATOM 1849 N N . LYS B 1 69 ? 0.151 5.055 -7.504 1 89.88 69 LYS B N 1
ATOM 1850 C CA . LYS B 1 69 ? 0.89 4.602 -8.68 1 89.88 69 LYS B CA 1
ATOM 1851 C C . LYS B 1 69 ? 1.337 5.781 -9.539 1 89.88 69 LYS B C 1
ATOM 1853 O O . LYS B 1 69 ? 0.589 6.742 -9.719 1 89.88 69 LYS B O 1
ATOM 1858 N N . ILE B 1 70 ? 2.57 5.645 -10.055 1 83.44 70 ILE B N 1
ATOM 1859 C CA . ILE B 1 70 ? 3.033 6.77 -10.859 1 83.44 70 ILE B CA 1
ATOM 1860 C C . ILE B 1 70 ? 3.475 6.273 -12.234 1 83.44 70 ILE B C 1
ATOM 1862 O O . ILE B 1 70 ? 4.008 5.168 -12.359 1 83.44 70 ILE B O 1
ATOM 1866 N N . GLU B 1 71 ? 3.168 7.125 -13.219 1 78.12 71 GLU B N 1
ATOM 1867 C CA . GLU B 1 71 ? 3.689 6.895 -14.562 1 78.12 71 GLU B CA 1
ATOM 1868 C C . GLU B 1 71 ? 5.012 7.629 -14.773 1 78.12 71 GLU B C 1
ATOM 1870 O O . GLU B 1 71 ? 5.117 8.82 -14.484 1 78.12 71 GLU B O 1
ATOM 1875 N N . LEU B 1 72 ? 6.035 6.871 -15.102 1 69.06 72 LEU B N 1
ATOM 1876 C CA . LEU B 1 72 ? 7.375 7.434 -15.227 1 69.06 72 LEU B CA 1
ATOM 1877 C C . LEU B 1 72 ? 7.414 8.508 -16.312 1 69.06 72 LEU B C 1
ATOM 1879 O O . LEU B 1 72 ? 8.25 9.414 -16.25 1 69.06 72 LEU B O 1
ATOM 1883 N N . LYS B 1 73 ? 6.613 8.297 -17.453 1 63.25 73 LYS B N 1
ATOM 1884 C CA . LYS B 1 73 ? 6.605 9.43 -18.375 1 63.25 73 LYS B CA 1
ATOM 1885 C C . LYS B 1 73 ? 6.379 10.742 -17.625 1 63.25 73 LYS B C 1
ATOM 1887 O O . LYS B 1 73 ? 6.73 11.812 -18.125 1 63.25 73 LYS B O 1
ATOM 1892 N N . ASP B 1 74 ? 5.781 10.641 -16.531 1 55.66 74 ASP B N 1
ATOM 1893 C CA . ASP B 1 74 ? 5.488 11.82 -15.727 1 55.66 74 ASP B CA 1
ATOM 1894 C C . ASP B 1 74 ? 6.734 12.305 -14.992 1 55.66 74 ASP B C 1
ATOM 1896 O O . ASP B 1 74 ? 6.738 13.391 -14.414 1 55.66 74 ASP B O 1
ATOM 1900 N N . ILE B 1 75 ? 7.645 11.375 -14.883 1 52.84 75 ILE B N 1
ATOM 1901 C CA . ILE B 1 75 ? 8.875 11.758 -14.211 1 52.84 75 ILE B CA 1
ATOM 1902 C C . ILE B 1 75 ? 9.922 12.188 -15.234 1 52.84 75 ILE B C 1
ATOM 1904 O O . ILE B 1 75 ? 10.219 11.453 -16.172 1 52.84 75 ILE B O 1
ATOM 1908 N N . GLU B 1 76 ? 9.852 13.43 -15.594 1 47.19 76 GLU B N 1
ATOM 1909 C CA . GLU B 1 76 ? 10.789 13.992 -16.578 1 47.19 76 GLU B CA 1
ATOM 1910 C C . GLU B 1 76 ? 12.102 13.203 -16.594 1 47.19 76 GLU B C 1
ATOM 1912 O O . GLU B 1 76 ? 12.859 13.281 -17.547 1 47.19 76 GLU B O 1
ATOM 1917 N N . ASP B 1 77 ? 12.422 12.703 -15.484 1 48.31 77 ASP B N 1
ATOM 1918 C CA . ASP B 1 77 ? 13.844 12.359 -15.469 1 48.31 77 ASP B CA 1
ATOM 1919 C C . ASP B 1 77 ? 14.094 11.023 -16.156 1 48.31 77 ASP B C 1
ATOM 1921 O O . ASP B 1 77 ? 13.164 10.242 -16.359 1 48.31 77 ASP B O 1
ATOM 1925 N N . GLU B 1 78 ? 15.484 10.75 -16.359 1 45.53 78 GLU B N 1
ATOM 1926 C CA . GLU B 1 78 ? 16.438 9.812 -16.938 1 45.53 78 GLU B CA 1
ATOM 1927 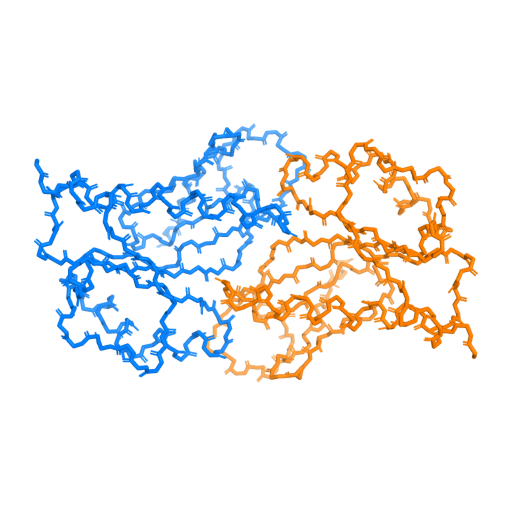C C . GLU B 1 78 ? 16.203 8.391 -16.438 1 45.53 78 GLU B C 1
ATOM 1929 O O . GLU B 1 78 ? 17.062 7.523 -16.578 1 45.53 78 GLU B O 1
ATOM 1934 N N . TYR B 1 79 ? 15.008 8.219 -15.758 1 48.59 79 TYR B N 1
ATOM 1935 C CA . TYR B 1 79 ? 15.148 6.863 -15.227 1 48.59 79 TYR B CA 1
ATOM 1936 C C . TYR B 1 79 ? 14.891 5.828 -16.312 1 48.59 79 TYR B C 1
ATOM 1938 O O . TYR B 1 79 ? 13.969 5.977 -17.125 1 48.59 79 TYR B O 1
ATOM 1946 N N . ASP B 1 80 ? 15.867 5.5 -16.875 1 51 80 ASP B N 1
ATOM 1947 C CA . ASP B 1 80 ? 15.875 4.379 -17.797 1 51 80 ASP B CA 1
ATOM 1948 C C . ASP B 1 80 ? 15.211 3.146 -17.188 1 51 80 ASP B C 1
ATOM 1950 O O . ASP B 1 80 ? 15.875 2.133 -16.953 1 51 80 ASP B O 1
ATOM 1954 N N . LEU B 1 81 ? 14.016 3.504 -16.438 1 56.47 81 LEU B N 1
ATOM 1955 C CA . LEU B 1 81 ? 13.422 2.271 -15.93 1 56.47 81 LEU B CA 1
ATOM 1956 C C . LEU B 1 81 ? 12.547 1.611 -17 1 56.47 81 LEU B C 1
ATOM 1958 O O . LEU B 1 81 ? 11.883 2.299 -17.766 1 56.47 81 LEU B O 1
ATOM 1962 N N . PRO B 1 82 ? 12.797 0.42 -17.125 1 58.44 82 PRO B N 1
ATOM 1963 C CA . PRO B 1 82 ? 12.047 -0.338 -18.125 1 58.44 82 PRO B CA 1
ATOM 1964 C C . PRO B 1 82 ? 10.547 -0.389 -17.828 1 58.44 82 PRO B C 1
ATOM 1966 O O . PRO B 1 82 ? 9.789 -0.976 -18.609 1 58.44 82 PRO B O 1
ATOM 1969 N N . TYR B 1 83 ? 10.188 0.316 -16.656 1 67.44 83 TYR B N 1
ATOM 1970 C CA . TYR B 1 83 ? 8.758 0.218 -16.359 1 67.44 83 TYR B CA 1
ATOM 1971 C C . TYR B 1 83 ? 8.07 1.562 -16.547 1 67.44 83 TYR B C 1
ATOM 1973 O O . TYR B 1 83 ? 8.555 2.592 -16.078 1 67.44 83 TYR B O 1
ATOM 1981 N N . SER B 1 84 ? 7.031 1.629 -17.281 1 74.62 84 SER B N 1
ATOM 1982 C CA . SER B 1 84 ? 6.277 2.852 -17.547 1 74.62 84 SER B CA 1
ATOM 1983 C C . SER B 1 84 ? 5.441 3.256 -16.344 1 74.62 84 SER B C 1
ATOM 1985 O O . SER B 1 84 ? 5.195 4.445 -16.109 1 74.62 84 SER B O 1
ATOM 1987 N N . VAL B 1 85 ? 5.055 2.291 -15.562 1 82 85 VAL B N 1
ATOM 1988 C CA . VAL B 1 85 ? 4.23 2.537 -14.383 1 82 85 VAL B CA 1
ATOM 1989 C C . VAL B 1 85 ? 4.859 1.87 -13.164 1 82 85 VAL B C 1
ATOM 1991 O O . VAL B 1 85 ? 5.273 0.71 -13.227 1 82 85 VAL B O 1
ATOM 1994 N N . CYS B 1 86 ? 5.012 2.672 -12.039 1 87.94 86 CYS B N 1
ATOM 1995 C CA . CYS B 1 86 ? 5.645 2.143 -10.836 1 87.94 86 CYS B CA 1
ATOM 1996 C C . CYS B 1 86 ? 4.73 2.295 -9.625 1 87.94 86 CYS B C 1
ATOM 1998 O O . CYS B 1 86 ? 4.047 3.309 -9.484 1 87.94 86 CYS B O 1
ATOM 2000 N N . PRO B 1 87 ? 4.734 1.251 -8.758 1 92.94 87 PRO B N 1
ATOM 2001 C CA . PRO B 1 87 ? 3.984 1.387 -7.504 1 92.94 87 PRO B CA 1
ATOM 2002 C C . PRO B 1 87 ? 4.543 2.482 -6.598 1 92.94 87 PRO B C 1
ATOM 2004 O O . PRO B 1 87 ? 5.758 2.689 -6.551 1 92.94 87 PRO B O 1
ATOM 2007 N N . ALA B 1 88 ? 3.658 3.164 -5.922 1 91.62 88 ALA B N 1
ATOM 2008 C CA . ALA B 1 88 ? 4.051 4.266 -5.047 1 91.62 88 ALA B CA 1
ATOM 2009 C C . ALA B 1 88 ? 3.117 4.367 -3.842 1 91.62 88 ALA B C 1
ATOM 2011 O O . ALA B 1 88 ? 2.09 3.688 -3.785 1 91.62 88 ALA B O 1
ATOM 2012 N N . MET B 1 89 ? 3.506 4.969 -2.896 1 94.5 89 MET B N 1
ATOM 2013 C CA . MET B 1 89 ? 2.676 5.375 -1.767 1 94.5 89 MET B CA 1
ATOM 2014 C C . MET B 1 89 ? 2.617 6.895 -1.65 1 94.5 89 MET B C 1
ATOM 2016 O O . MET B 1 89 ? 3.635 7.57 -1.802 1 94.5 89 MET B O 1
ATOM 2020 N N . LYS B 1 90 ? 1.423 7.414 -1.348 1 92.38 90 LYS B N 1
ATOM 2021 C CA . LYS B 1 90 ? 1.219 8.859 -1.304 1 92.38 90 LYS B CA 1
ATOM 2022 C C . LYS B 1 90 ? 1.027 9.344 0.13 1 92.38 90 LYS B C 1
ATOM 2024 O O . LYS B 1 90 ? 0.286 8.734 0.904 1 92.38 90 LYS B O 1
ATOM 2029 N N . ILE B 1 91 ? 1.807 10.297 0.414 1 92.56 91 ILE B N 1
ATOM 2030 C CA . ILE B 1 91 ? 1.438 11.133 1.548 1 92.56 91 ILE B CA 1
ATOM 2031 C C . ILE B 1 91 ? 0.381 12.148 1.118 1 92.56 91 ILE B C 1
ATOM 2033 O O . ILE B 1 91 ? 0.701 13.156 0.488 1 92.56 91 ILE B O 1
ATOM 2037 N N . GLY B 1 92 ? -0.874 11.883 1.482 1 91.62 92 GLY B N 1
ATOM 2038 C CA . GLY B 1 92 ? -1.998 12.656 0.982 1 91.62 92 GLY B CA 1
ATOM 2039 C C . GLY B 1 92 ? -2.141 14.008 1.661 1 91.62 92 GLY B C 1
ATOM 2040 O O . GLY B 1 92 ? -2.5 14.992 1.019 1 91.62 92 GLY B O 1
ATOM 2041 N N . ARG B 1 93 ? -2.061 14.016 2.908 1 91.31 93 ARG B N 1
ATOM 2042 C CA . ARG B 1 93 ? -2.08 15.227 3.721 1 91.31 93 ARG B CA 1
ATOM 2043 C C . ARG B 1 93 ? -1 15.188 4.797 1 91.31 93 ARG B C 1
ATOM 2045 O O . ARG B 1 93 ? -0.689 14.117 5.328 1 91.31 93 ARG B O 1
ATOM 2052 N N . PHE B 1 94 ? -0.428 16.312 4.957 1 91.25 94 PHE B N 1
ATOM 2053 C CA . PHE B 1 94 ? 0.611 16.469 5.965 1 91.25 94 PHE B CA 1
ATOM 2054 C C . PHE B 1 94 ? 0.593 17.891 6.531 1 91.25 94 PHE B C 1
ATOM 2056 O O . PHE B 1 94 ? 0.596 18.859 5.777 1 91.25 94 PHE B O 1
ATOM 2063 N N . ALA B 1 95 ? 0.536 17.922 7.895 1 91.69 95 ALA B N 1
ATOM 2064 C CA . ALA B 1 95 ? 0.555 19.25 8.516 1 91.69 95 ALA B CA 1
ATOM 2065 C C . ALA B 1 95 ? 1.177 19.203 9.906 1 91.69 95 ALA B C 1
ATOM 2067 O O . ALA B 1 95 ? 1.101 18.172 10.586 1 91.69 95 ALA B O 1
ATOM 2068 N N . VAL B 1 96 ? 1.757 20.266 10.234 1 92.38 96 VAL B N 1
ATOM 2069 C CA . VAL B 1 96 ? 2.328 20.469 11.562 1 92.38 96 VAL B CA 1
ATOM 2070 C C . VAL B 1 96 ? 1.511 21.516 12.328 1 92.38 96 VAL B C 1
ATOM 2072 O O . VAL B 1 96 ? 1.082 22.516 11.75 1 92.38 96 VAL B O 1
ATOM 2075 N N . ASN B 1 97 ? 1.364 21.203 13.656 1 93.69 97 ASN B N 1
ATOM 2076 C CA . ASN B 1 97 ? 0.681 22.172 14.516 1 93.69 97 ASN B CA 1
ATOM 2077 C C . ASN B 1 97 ? 1.347 23.547 14.461 1 93.69 97 ASN B C 1
ATOM 2079 O O . ASN B 1 97 ? 2.572 23.641 14.531 1 93.69 97 ASN B O 1
ATOM 2083 N N . ASN B 1 98 ? 0.532 24.547 14.336 1 90.75 98 ASN B N 1
ATOM 2084 C CA . ASN B 1 98 ? 1.027 25.922 14.195 1 90.75 98 ASN B CA 1
ATOM 2085 C C . ASN B 1 98 ? 1.9 26.312 15.383 1 90.75 98 ASN B C 1
ATOM 2087 O O . ASN B 1 98 ? 2.824 27.125 15.234 1 90.75 98 ASN B O 1
ATOM 2091 N N . LYS B 1 99 ? 1.687 25.75 16.484 1 89.19 99 LYS B N 1
ATOM 2092 C CA . LYS B 1 99 ? 2.455 26.031 17.703 1 89.19 99 LYS B CA 1
ATOM 2093 C C . LYS B 1 99 ? 3.885 25.516 17.578 1 89.19 99 LYS B C 1
ATOM 2095 O O . LYS B 1 99 ? 4.773 25.953 18.312 1 89.19 99 LYS B O 1
ATOM 2100 N N . TYR B 1 100 ? 4.094 24.594 16.719 1 86.88 100 TYR B N 1
ATOM 2101 C CA . TYR B 1 100 ? 5.391 23.938 16.594 1 86.88 100 TYR B CA 1
ATOM 2102 C C . TYR B 1 100 ? 6.027 24.219 15.242 1 86.88 100 TYR B C 1
ATOM 2104 O O . TYR B 1 100 ? 6.93 23.5 14.812 1 86.88 100 TYR B O 1
ATOM 2112 N N . ARG B 1 101 ? 5.555 25.219 14.625 1 77.12 101 ARG B N 1
ATOM 2113 C CA . ARG B 1 101 ? 6.082 25.547 13.305 1 77.12 101 ARG B CA 1
ATOM 2114 C C . ARG B 1 101 ? 7.496 26.109 13.406 1 77.12 101 ARG B C 1
ATOM 2116 O O . ARG B 1 101 ? 7.871 26.672 14.43 1 77.12 101 ARG B O 1
ATOM 2123 N N . SER B 1 102 ? 8.336 25.984 12.359 1 69.81 102 SER B N 1
ATOM 2124 C CA . SER B 1 102 ? 9.656 26.594 12.211 1 69.81 102 SER B CA 1
ATOM 2125 C C . SER B 1 102 ? 10.656 26 13.195 1 69.81 102 SER B C 1
ATOM 2127 O O . SER B 1 102 ? 11.617 26.656 13.594 1 69.81 102 SER B O 1
ATOM 2129 N N . LEU B 1 103 ? 10.406 24.812 13.617 1 70.56 103 LEU B N 1
ATOM 2130 C CA . LEU B 1 103 ? 11.344 24.172 14.523 1 70.56 103 LEU B CA 1
ATOM 2131 C C . LEU B 1 103 ? 12.016 22.984 13.844 1 70.56 103 LEU B C 1
ATOM 2133 O O . LEU B 1 103 ? 12.836 22.297 14.461 1 70.56 103 LEU B O 1
ATOM 2137 N N . GLY B 1 104 ? 11.742 22.859 12.539 1 80.69 104 GLY B N 1
ATOM 2138 C CA . GLY B 1 104 ? 12.297 21.703 11.852 1 80.69 104 GLY B CA 1
ATOM 2139 C C . GLY B 1 104 ? 11.484 20.438 12.062 1 80.69 104 GLY B C 1
ATOM 2140 O O . GLY B 1 104 ? 11.914 19.344 11.68 1 80.69 104 GLY B O 1
ATOM 2141 N N . LEU B 1 105 ? 10.359 20.594 12.727 1 84.25 105 LEU B N 1
ATOM 2142 C CA . LEU B 1 105 ? 9.508 19.453 13.062 1 84.25 105 LEU B CA 1
ATOM 2143 C C . LEU B 1 105 ? 8.953 18.797 11.805 1 84.25 105 LEU B C 1
ATOM 2145 O O . LEU B 1 105 ? 8.844 17.578 11.734 1 84.25 105 LEU B O 1
ATOM 2149 N N . GLY B 1 106 ? 8.68 19.641 10.805 1 84.25 106 GLY B N 1
ATOM 2150 C CA . GLY B 1 106 ? 8.172 19.109 9.555 1 84.25 106 GLY B CA 1
ATOM 2151 C C . GLY B 1 106 ? 9.117 18.109 8.898 1 84.25 106 GLY B C 1
ATOM 2152 O O . GLY B 1 106 ? 8.719 17.016 8.531 1 84.25 106 GLY B O 1
ATOM 2153 N N . ASN B 1 107 ? 10.344 18.516 8.82 1 82.62 107 ASN B N 1
ATOM 2154 C CA . ASN B 1 107 ? 11.359 17.656 8.219 1 82.62 107 ASN B CA 1
ATOM 2155 C C . ASN B 1 107 ? 11.562 16.391 9.031 1 82.62 107 ASN B C 1
ATOM 2157 O O . ASN B 1 107 ? 11.719 15.305 8.461 1 82.62 107 ASN B O 1
ATOM 2161 N N . LEU B 1 108 ? 11.594 16.562 10.281 1 83.75 108 LEU B N 1
ATOM 2162 C CA . LEU B 1 108 ? 11.75 15.406 11.172 1 83.75 108 LEU B CA 1
ATOM 2163 C C . LEU B 1 108 ? 10.609 14.414 10.977 1 83.75 108 LEU B C 1
ATOM 2165 O O . LEU B 1 108 ? 10.836 13.211 10.859 1 83.75 108 LEU B O 1
ATOM 2169 N N . LEU B 1 109 ? 9.43 14.922 10.938 1 87.56 109 LEU B N 1
ATOM 2170 C CA . LEU B 1 109 ? 8.25 14.078 10.789 1 87.56 109 LEU B CA 1
ATOM 2171 C C . LEU B 1 109 ? 8.234 13.414 9.414 1 87.56 109 LEU B C 1
ATOM 2173 O O . LEU B 1 109 ? 7.902 12.234 9.289 1 87.56 109 LEU B O 1
ATOM 2177 N N . LEU B 1 110 ? 8.617 14.148 8.414 1 85.81 110 LEU B N 1
ATOM 2178 C CA . LEU B 1 110 ? 8.656 13.594 7.062 1 85.81 110 LEU B CA 1
ATOM 2179 C C . LEU B 1 110 ? 9.68 12.461 6.973 1 85.81 110 LEU B C 1
ATOM 2181 O O . LEU B 1 110 ? 9.422 11.445 6.328 1 85.81 110 LEU B O 1
ATOM 2185 N N . ASP B 1 111 ? 10.797 12.648 7.582 1 84.25 111 ASP B N 1
ATOM 2186 C CA . ASP B 1 111 ? 11.805 11.594 7.613 1 84.25 111 ASP B CA 1
ATOM 2187 C C . ASP B 1 111 ? 11.266 10.328 8.266 1 84.25 111 ASP B C 1
ATOM 2189 O O . ASP B 1 111 ? 11.492 9.219 7.777 1 84.25 111 ASP B O 1
ATOM 2193 N N . ASN B 1 112 ? 10.602 10.477 9.305 1 87.44 112 ASN B N 1
ATOM 2194 C CA . ASN B 1 112 ? 10.008 9.344 10 1 87.44 112 ASN B CA 1
ATOM 2195 C C . ASN B 1 112 ? 8.953 8.656 9.148 1 87.44 112 ASN B C 1
ATOM 2197 O O . ASN B 1 112 ? 8.867 7.422 9.125 1 87.44 112 ASN B O 1
ATOM 2201 N N . ILE B 1 113 ? 8.164 9.461 8.477 1 90.75 113 ILE B N 1
ATOM 2202 C CA . ILE B 1 113 ? 7.133 8.922 7.598 1 90.75 113 ILE B CA 1
ATOM 2203 C C . ILE B 1 113 ? 7.785 8.078 6.504 1 90.75 113 ILE B C 1
ATOM 2205 O O . ILE B 1 113 ? 7.336 6.965 6.219 1 90.75 113 ILE B O 1
ATOM 2209 N N . CYS B 1 114 ? 8.805 8.57 5.934 1 88.44 114 CYS B N 1
ATOM 2210 C CA . CYS B 1 114 ? 9.523 7.844 4.891 1 88.44 114 CYS B CA 1
ATOM 2211 C C . CYS B 1 114 ? 10.07 6.523 5.418 1 88.44 114 CYS B C 1
ATOM 2213 O O . CYS B 1 114 ? 10.031 5.504 4.723 1 88.44 114 CYS B O 1
ATOM 2215 N N . TYR B 1 115 ? 10.539 6.57 6.598 1 88.94 115 TYR B N 1
ATOM 2216 C CA . TYR B 1 115 ? 11.047 5.352 7.223 1 88.94 115 TYR B CA 1
ATOM 2217 C C . TYR B 1 115 ? 9.93 4.332 7.41 1 88.94 115 TYR B C 1
ATOM 2219 O O . TYR B 1 115 ? 10.117 3.143 7.137 1 88.94 115 TYR B O 1
ATOM 2227 N N . GLN B 1 116 ? 8.812 4.777 7.867 1 90.88 116 GLN B N 1
ATOM 2228 C CA . GLN B 1 116 ? 7.672 3.887 8.039 1 90.88 116 GLN B CA 1
ATOM 2229 C C . GLN B 1 116 ? 7.23 3.291 6.707 1 90.88 116 GLN B C 1
ATOM 2231 O O . GLN B 1 116 ? 6.91 2.104 6.625 1 90.88 116 GLN B O 1
ATOM 2236 N N . ILE B 1 117 ? 7.219 4.133 5.68 1 93.06 117 ILE B N 1
ATOM 2237 C CA . ILE B 1 117 ? 6.824 3.668 4.355 1 93.06 117 ILE B CA 1
ATOM 2238 C C . ILE B 1 117 ? 7.816 2.625 3.855 1 93.06 117 ILE B C 1
ATOM 2240 O O . ILE B 1 117 ? 7.43 1.646 3.213 1 93.06 117 ILE B O 1
ATOM 2244 N N . LYS B 1 118 ? 9.086 2.822 4.145 1 91.06 118 LYS B N 1
ATOM 2245 C CA . LYS B 1 118 ? 10.102 1.836 3.783 1 91.06 118 LYS B CA 1
ATOM 2246 C C . LYS B 1 118 ? 9.797 0.479 4.414 1 91.06 118 LYS B C 1
ATOM 2248 O O . LYS B 1 118 ? 9.945 -0.558 3.764 1 91.06 118 LYS B O 1
ATOM 2253 N N . LYS B 1 119 ? 9.383 0.511 5.609 1 94 119 LYS B N 1
ATOM 2254 C CA . LYS B 1 119 ? 9.016 -0.735 6.273 1 94 119 LYS B CA 1
ATOM 2255 C C . LYS B 1 119 ? 7.801 -1.377 5.609 1 94 119 LYS B C 1
ATOM 2257 O O . LYS B 1 119 ? 7.746 -2.598 5.445 1 94 119 LYS B O 1
ATOM 2262 N N . ILE B 1 120 ? 6.855 -0.545 5.25 1 95.75 120 ILE B N 1
ATOM 2263 C CA . ILE B 1 120 ? 5.656 -1.026 4.578 1 95.75 120 ILE B CA 1
ATOM 2264 C C . ILE B 1 120 ? 6.027 -1.635 3.227 1 95.75 120 ILE B C 1
ATOM 2266 O O . ILE B 1 120 ? 5.41 -2.609 2.789 1 95.75 120 ILE B O 1
ATOM 2270 N N . SER B 1 121 ? 7.094 -1.09 2.584 1 95.25 121 SER B N 1
ATOM 2271 C CA . SER B 1 121 ? 7.52 -1.535 1.262 1 95.25 121 SER B CA 1
ATOM 2272 C C . SER B 1 121 ? 8.062 -2.959 1.308 1 95.25 121 SER B C 1
ATOM 2274 O O . SER B 1 121 ? 8.25 -3.594 0.267 1 95.25 121 SER B O 1
ATOM 2276 N N . GLU B 1 122 ? 8.297 -3.49 2.502 1 95.75 122 GLU B N 1
ATOM 2277 C CA . GLU B 1 122 ? 8.711 -4.883 2.656 1 95.75 122 GLU B CA 1
ATOM 2278 C C . GLU B 1 122 ? 7.516 -5.824 2.533 1 95.75 122 GLU B C 1
ATOM 2280 O O . GLU B 1 122 ? 7.688 -7.031 2.348 1 95.75 122 GLU B O 1
ATOM 2285 N N . ILE B 1 123 ? 6.312 -5.27 2.598 1 96.94 123 ILE B N 1
ATOM 2286 C CA . ILE B 1 123 ? 5.094 -6.07 2.594 1 96.94 123 ILE B CA 1
ATOM 2287 C C . ILE B 1 123 ? 4.516 -6.121 1.183 1 96.94 123 ILE B C 1
ATOM 2289 O O . ILE B 1 123 ? 3.975 -7.148 0.765 1 96.94 123 ILE B O 1
ATOM 2293 N N . HIS B 1 124 ? 4.594 -5.043 0.505 1 97.5 124 HIS B N 1
ATOM 2294 C CA . HIS B 1 124 ? 4.164 -4.961 -0.886 1 97.5 124 HIS B CA 1
ATOM 2295 C C . HIS B 1 124 ? 4.969 -3.92 -1.653 1 97.5 124 HIS B C 1
ATOM 2297 O O . HIS B 1 124 ? 5.633 -3.074 -1.049 1 97.5 124 HIS B O 1
ATOM 2303 N N . GLY B 1 125 ? 4.906 -3.988 -2.973 1 96.56 125 GLY B N 1
ATOM 2304 C CA . GLY B 1 125 ? 5.727 -3.121 -3.805 1 96.56 125 GLY B CA 1
ATOM 2305 C C . GLY B 1 125 ? 5.375 -1.652 -3.662 1 96.56 125 GLY B C 1
ATOM 2306 O O . GLY B 1 125 ? 4.234 -1.256 -3.902 1 96.56 125 GLY B O 1
ATOM 2307 N N . ILE B 1 126 ? 6.324 -0.875 -3.295 1 94.69 126 ILE B N 1
ATOM 2308 C CA . ILE B 1 126 ? 6.32 0.583 -3.229 1 94.69 126 ILE B CA 1
ATOM 2309 C C . ILE B 1 126 ? 7.684 1.125 -3.646 1 94.69 126 ILE B C 1
ATOM 2311 O O . ILE B 1 126 ? 8.617 1.165 -2.838 1 94.69 126 ILE B O 1
ATOM 2315 N N . ARG B 1 127 ? 7.703 1.548 -4.84 1 89.25 127 ARG B N 1
ATOM 2316 C CA . ARG B 1 127 ? 9 1.979 -5.348 1 89.25 127 ARG B CA 1
ATOM 2317 C C . ARG B 1 127 ? 9.211 3.471 -5.113 1 89.25 127 ARG B C 1
ATOM 2319 O O . ARG B 1 127 ? 10.344 3.92 -4.914 1 89.25 127 ARG B O 1
ATOM 2326 N N . PHE B 1 128 ? 8.055 4.203 -5.059 1 86.31 128 PHE B N 1
ATOM 2327 C CA . PHE B 1 128 ? 8.164 5.652 -4.922 1 86.31 128 PHE B CA 1
ATOM 2328 C C . PHE B 1 128 ? 7.223 6.164 -3.838 1 86.31 128 PHE B C 1
ATOM 2330 O O . PHE B 1 128 ? 6.207 5.527 -3.537 1 86.31 128 PHE B O 1
ATOM 2337 N N . ILE B 1 129 ? 7.66 7.25 -3.25 1 89 129 ILE B N 1
ATOM 2338 C CA . ILE B 1 129 ? 6.797 8.008 -2.354 1 89 129 ILE B CA 1
ATOM 2339 C C . ILE B 1 129 ? 6.355 9.305 -3.035 1 89 129 ILE B C 1
ATOM 2341 O O . ILE B 1 129 ? 7.18 10.031 -3.584 1 89 129 ILE B O 1
ATOM 2345 N N . THR B 1 130 ? 5.039 9.539 -3.107 1 85.88 130 THR B N 1
ATOM 2346 C CA . THR B 1 130 ? 4.5 10.75 -3.709 1 85.88 130 THR B CA 1
ATOM 2347 C C . THR B 1 130 ? 3.848 11.633 -2.65 1 85.88 130 THR B C 1
ATOM 2349 O O . THR B 1 130 ? 3.393 11.141 -1.616 1 85.88 130 THR B O 1
ATOM 2352 N N . VAL B 1 131 ? 3.943 12.906 -2.812 1 83.81 131 VAL B N 1
ATOM 2353 C CA . VAL B 1 131 ? 3.33 13.852 -1.886 1 83.81 131 VAL B CA 1
ATOM 2354 C C . VAL B 1 131 ? 2.383 14.773 -2.645 1 83.81 131 VAL B C 1
ATOM 2356 O O . VAL B 1 131 ? 2.699 15.234 -3.744 1 83.81 131 VAL B O 1
ATOM 2359 N N . ASP B 1 132 ? 1.07 14.922 -2.105 1 70.38 132 ASP B N 1
ATOM 2360 C CA . ASP B 1 132 ? 0.173 15.891 -2.725 1 70.38 132 ASP B CA 1
ATOM 2361 C C . ASP B 1 132 ? 0.703 17.312 -2.561 1 70.38 132 ASP B C 1
ATOM 2363 O O . ASP B 1 132 ? 1.4 17.609 -1.589 1 70.38 132 ASP B O 1
ATOM 2367 N N . ALA B 1 133 ? 0.757 18.062 -3.701 1 53.56 133 ALA B N 1
ATOM 2368 C CA . ALA B 1 133 ? 1.255 19.422 -3.814 1 53.56 133 ALA B CA 1
ATOM 2369 C C . ALA B 1 133 ? 0.891 20.25 -2.578 1 53.56 133 ALA B C 1
ATOM 2371 O O . ALA B 1 133 ? 1.625 21.156 -2.193 1 53.56 133 ALA B O 1
ATOM 2372 N N . TYR B 1 134 ? -0.303 20.172 -2.098 1 45.59 134 TYR B N 1
ATOM 2373 C CA . TYR B 1 134 ? -0.593 21.094 -1 1 45.59 134 TYR B CA 1
ATOM 2374 C C . TYR B 1 134 ? 0.404 20.922 0.139 1 45.59 134 TYR B C 1
ATOM 2376 O O . TYR B 1 134 ? 0.492 21.766 1.033 1 45.59 134 TYR B O 1
ATOM 2384 N N . CYS B 1 135 ? 0.958 19.812 0.183 1 44.72 135 CYS B N 1
ATOM 2385 C CA . CYS B 1 135 ? 1.972 19.672 1.222 1 44.72 135 CYS B CA 1
ATOM 2386 C C . CYS B 1 135 ? 3.227 20.469 0.876 1 44.72 135 CYS B C 1
ATOM 2388 O O . CYS B 1 135 ? 3.758 20.344 -0.229 1 44.72 135 CYS B O 1
ATOM 2390 N N . ASN B 1 136 ? 3.199 21.688 1.222 1 39.97 136 ASN B N 1
ATOM 2391 C CA . ASN B 1 136 ? 4.398 22.484 1.032 1 39.97 136 ASN B CA 1
ATOM 2392 C C . ASN B 1 136 ? 5.664 21.641 1.098 1 39.97 136 ASN B C 1
ATOM 2394 O O . ASN B 1 136 ? 6.766 22.156 1.264 1 39.97 136 ASN B O 1
ATOM 2398 N N . VAL B 1 137 ? 5.457 20.5 1.542 1 38.81 137 VAL B N 1
ATOM 2399 C CA . VAL B 1 137 ? 6.695 19.75 1.683 1 38.81 137 VAL B CA 1
ATOM 2400 C C . VAL B 1 137 ? 7.191 19.312 0.307 1 38.81 137 VAL B C 1
ATOM 2402 O O . VAL B 1 137 ? 6.414 18.797 -0.509 1 38.81 137 VAL B O 1
ATOM 2405 N N . ARG B 1 138 ? 8.141 19.922 -0.172 1 34.44 138 ARG B N 1
ATOM 2406 C CA . ARG B 1 138 ? 8.883 19.547 -1.375 1 34.44 138 ARG B CA 1
ATOM 2407 C C . ARG B 1 138 ? 8.898 18.047 -1.57 1 34.44 138 ARG B C 1
ATOM 2409 O O . ARG B 1 138 ? 8.805 17.281 -0.603 1 34.44 138 ARG B O 1
ATOM 2416 N N . GLY B 1 139 ? 8.633 17.516 -2.83 1 39 139 GLY B N 1
ATOM 2417 C CA . GLY B 1 139 ? 8.789 16.188 -3.406 1 39 139 GLY B CA 1
ATOM 2418 C C . GLY B 1 139 ? 9.875 15.367 -2.736 1 39 139 GLY B C 1
ATOM 2419 O O . GLY B 1 139 ? 11.062 15.68 -2.871 1 39 139 GLY B O 1
ATOM 2420 N N . PHE B 1 140 ? 9.828 15.219 -1.49 1 34.72 140 PHE B N 1
ATOM 2421 C CA . PHE B 1 140 ? 10.938 14.414 -0.998 1 34.72 140 PHE B CA 1
ATOM 2422 C C . PHE B 1 140 ? 10.961 13.055 -1.683 1 34.72 140 PHE B C 1
ATOM 2424 O O . PHE B 1 140 ? 10 12.281 -1.58 1 34.72 140 PHE B O 1
ATOM 2431 N N . TYR B 1 141 ? 11.281 13.016 -2.965 1 37.06 141 TYR B N 1
ATOM 2432 C CA . TYR B 1 141 ? 11.695 11.742 -3.533 1 37.06 141 TYR B CA 1
ATOM 2433 C C . TYR B 1 141 ? 12.75 11.07 -2.66 1 37.06 141 TYR B C 1
ATOM 2435 O O . TYR B 1 141 ? 13.875 11.562 -2.549 1 37.06 141 TYR B O 1
ATOM 2443 N N . TYR B 1 142 ? 12.445 10.797 -1.474 1 36.47 142 TYR B N 1
ATOM 2444 C CA . TYR B 1 142 ? 13.477 10.086 -0.727 1 36.47 142 TYR B CA 1
ATOM 2445 C C . TYR B 1 142 ? 14.156 9.039 -1.598 1 36.47 142 TYR B C 1
ATOM 2447 O O . TYR B 1 142 ? 13.516 8.094 -2.057 1 36.47 142 TYR B O 1
ATOM 2455 N N . LYS B 1 143 ? 15.039 9.547 -2.42 1 34.06 143 LYS B N 1
ATOM 2456 C CA . LYS B 1 143 ? 16.078 8.797 -3.117 1 34.06 143 LYS B CA 1
ATOM 2457 C C . LYS B 1 143 ? 16.734 7.773 -2.193 1 34.06 143 LYS B C 1
ATOM 2459 O O . LYS B 1 143 ? 17.953 7.57 -2.244 1 34.06 143 LYS B O 1
ATOM 2464 N N . ASN B 1 144 ? 16.594 7.324 -1.024 1 33.97 144 ASN B N 1
ATOM 2465 C CA . ASN B 1 144 ? 17.609 6.281 -1.06 1 33.97 144 ASN B CA 1
ATOM 2466 C C . ASN B 1 144 ? 17.656 5.578 -2.414 1 33.97 144 ASN B C 1
ATOM 2468 O O . ASN B 1 144 ? 17.078 6.066 -3.387 1 33.97 144 ASN B O 1
ATOM 2472 N N . GLU B 1 145 ? 17.734 4.184 -2.66 1 33.22 145 GLU B N 1
ATOM 2473 C CA . GLU B 1 145 ? 17.812 3.75 -4.051 1 33.22 145 GLU B CA 1
ATOM 2474 C C . GLU B 1 145 ? 16.656 4.336 -4.875 1 33.22 145 GLU B C 1
ATOM 2476 O O . GLU B 1 145 ? 16.469 3.961 -6.035 1 33.22 145 GLU B O 1
ATOM 2481 N N . PHE B 1 146 ? 15.594 5.055 -4.406 1 31.22 146 PHE B N 1
ATOM 2482 C CA . PHE B 1 146 ? 14.383 5.504 -5.082 1 31.22 146 PHE B CA 1
ATOM 2483 C C . PHE B 1 146 ? 14.508 6.957 -5.52 1 31.22 146 PHE B C 1
ATOM 2485 O O . PHE B 1 146 ? 14.938 7.812 -4.738 1 31.22 146 PHE B O 1
ATOM 2492 N N . LYS B 1 147 ? 14.844 7.312 -6.75 1 31 147 LYS B N 1
ATOM 2493 C CA . LYS B 1 1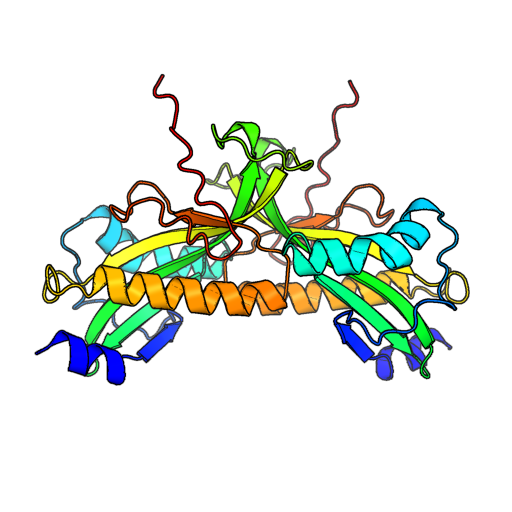47 ? 14.945 8.594 -7.445 1 31 147 LYS B CA 1
ATOM 2494 C C . LYS B 1 147 ? 13.672 9.414 -7.277 1 31 147 LYS B C 1
ATOM 2496 O O . LYS B 1 147 ? 12.562 8.883 -7.395 1 31 147 LYS B O 1
ATOM 2501 N N . HIS B 1 148 ? 13.578 10.516 -6.559 1 30.5 148 HIS B N 1
ATOM 2502 C CA . HIS B 1 148 ? 12.586 11.555 -6.32 1 30.5 148 HIS B CA 1
ATOM 2503 C C . HIS B 1 148 ? 12.078 12.141 -7.633 1 30.5 148 HIS B C 1
ATOM 2505 O O . HIS B 1 148 ? 12.867 12.492 -8.508 1 30.5 148 HIS B O 1
ATOM 2511 N N . PHE B 1 149 ? 10.992 11.672 -8.273 1 27.94 149 PHE B N 1
ATOM 2512 C CA . PHE B 1 149 ? 10.539 12.297 -9.508 1 27.94 149 PHE B CA 1
ATOM 2513 C C . PHE B 1 149 ? 9.523 13.398 -9.227 1 27.94 149 PHE B C 1
ATOM 2515 O O . PHE B 1 149 ? 8.648 13.242 -8.375 1 27.94 149 PHE B O 1
ATOM 2522 N N . LYS B 1 150 ? 9.797 14.703 -9.133 1 29.84 150 LYS B N 1
ATOM 2523 C CA . LYS B 1 150 ? 8.891 15.852 -9.141 1 29.84 150 LYS B CA 1
ATOM 2524 C C . LYS B 1 150 ? 7.93 15.789 -10.32 1 29.84 150 LYS B C 1
ATOM 2526 O O . LYS B 1 150 ? 8.352 15.672 -11.469 1 29.84 150 LYS B O 1
ATOM 2531 N N . VAL B 1 151 ? 6.695 15.312 -10.258 1 27.75 151 VAL B N 1
ATOM 2532 C CA . VAL B 1 151 ? 5.734 15.375 -11.359 1 27.75 151 VAL B CA 1
ATOM 2533 C C . VAL B 1 151 ? 5.188 16.797 -11.492 1 27.75 151 VAL B C 1
ATOM 2535 O O . VAL B 1 151 ? 4.602 17.328 -10.547 1 27.75 151 VAL B O 1
ATOM 2538 N N . ARG B 1 152 ? 5.656 17.703 -12.422 1 28.42 152 ARG B N 1
ATOM 2539 C CA . ARG B 1 152 ? 5.141 19 -12.844 1 28.42 152 ARG B CA 1
ATOM 2540 C C . ARG B 1 152 ? 3.73 18.875 -13.406 1 28.42 152 ARG B C 1
ATOM 2542 O O . ARG B 1 152 ? 3.506 18.141 -14.367 1 28.42 152 ARG B O 1
ATOM 2549 N N . ASN B 1 153 ? 2.703 19.125 -12.641 1 27.59 153 ASN B N 1
ATOM 2550 C CA . ASN B 1 153 ? 1.393 19.328 -13.25 1 27.59 153 ASN B CA 1
ATOM 2551 C C . ASN B 1 153 ? 1.449 20.344 -14.383 1 27.59 153 ASN B C 1
ATOM 2553 O O . ASN B 1 153 ? 1.928 21.469 -14.188 1 27.59 153 ASN B O 1
ATOM 2557 N N . LYS B 1 154 ? 1.391 19.875 -15.641 1 28.56 154 LYS B N 1
ATOM 2558 C CA . LYS B 1 154 ? 1.204 20.844 -16.719 1 28.56 154 LYS B CA 1
ATOM 2559 C C . LYS B 1 154 ? -0.026 21.703 -16.469 1 28.56 154 LYS B C 1
ATOM 2561 O O . LYS B 1 154 ? -1.129 21.188 -16.281 1 28.56 154 LYS B O 1
ATOM 2566 N N . LYS B 1 155 ? 0.153 22.75 -15.703 1 25.33 155 LYS B N 1
ATOM 2567 C CA . LYS B 1 155 ? -0.838 23.812 -15.82 1 25.33 155 LYS B CA 1
ATOM 2568 C C . LYS B 1 155 ? -1.293 23.984 -17.266 1 25.33 155 LYS B C 1
ATOM 2570 O O . LYS B 1 155 ? -0.466 24.141 -18.172 1 25.33 155 LYS B O 1
ATOM 2575 N N . ASN B 1 156 ? -2.512 23.375 -17.562 1 21 156 ASN B N 1
ATOM 2576 C CA . ASN B 1 156 ? -3.088 24.125 -18.672 1 21 156 ASN B CA 1
ATOM 2577 C C . ASN B 1 156 ? -3.143 25.625 -18.359 1 21 156 ASN B C 1
ATOM 2579 O O . ASN B 1 156 ? -3.463 26.016 -17.234 1 21 156 ASN B O 1
#

Radius of gyration: 20.91 Å; Cα contacts (8 Å, |Δi|>4): 572; chains: 2; bounding box: 40×61×55 Å

InterPro domains:
  IPR000182 GNAT domain [PF13673] (31-150)
  IPR016181 Acyl-CoA N-acyltransferase [SSF55729] (33-152)